Protein AF-A0A6T0APN2-F1 (afdb_monomer)

Mean predicted aligned error: 18.84 Å

Secondary structure (DSSP, 8-state):
-----THHHHHHHHHHHHHHHHHHHHHHHHHHHHHHHHHHHHHHHHHHHHHHHHHHHHHHHHHHHHHHHHHHHHHHHHHHHHHHHHHHHHHHHHTTSSS------EEEEEEEETTGGGSTTHHHHHHHHHHHTTPBPPTT---SEEEETTEEEEEEEES-HHHHHHHHHHHHHHHHTSSS--------EEE--------------

Organism: Chrysotila carterae (NCBI:txid13221)

Solvent-accessible surface area (backbone atoms only — not comparable to full-atom values): 12171 Å² total; per-residue (Å²): 136,82,72,89,61,70,65,63,62,50,53,53,51,52,52,53,50,52,53,52,52,50,50,54,52,50,52,55,50,49,54,57,48,49,56,52,50,52,54,52,50,53,55,51,51,52,51,51,53,51,53,53,52,50,54,50,52,54,50,52,54,52,51,56,48,53,52,51,53,54,52,50,53,50,52,53,50,53,51,53,53,48,53,53,47,53,52,52,51,50,54,55,58,66,65,68,59,91,84,70,89,75,75,82,52,43,32,44,48,60,48,73,44,77,56,35,72,80,42,87,59,49,70,61,50,51,52,51,52,38,57,75,55,59,48,43,69,55,88,85,72,55,79,36,66,44,74,58,91,46,23,32,41,36,45,39,33,19,78,40,66,66,46,47,52,50,51,50,51,52,57,52,54,62,49,73,82,46,102,75,81,85,85,84,78,84,67,83,52,81,49,80,82,76,89,77,77,96,69,95,75,89,78,90,130

Structure (mmCIF, N/CA/C/O backbone):
data_AF-A0A6T0APN2-F1
#
_entry.id   AF-A0A6T0APN2-F1
#
loop_
_atom_site.group_PDB
_atom_site.id
_atom_site.type_symbol
_atom_site.label_atom_id
_atom_site.label_alt_id
_atom_site.label_comp_id
_atom_site.label_asym_id
_atom_site.label_entity_id
_atom_site.label_seq_id
_atom_site.pdbx_PDB_ins_code
_atom_site.Cartn_x
_atom_site.Cartn_y
_atom_site.Cartn_z
_atom_site.occupancy
_atom_site.B_iso_or_equiv
_atom_site.auth_seq_id
_atom_site.auth_comp_id
_atom_site.auth_asym_id
_atom_site.auth_atom_id
_atom_site.pdbx_PDB_model_num
ATOM 1 N N . MET A 1 1 ? -52.768 14.333 74.672 1.00 46.56 1 MET A N 1
ATOM 2 C CA . MET A 1 1 ? -51.452 13.675 74.795 1.00 46.56 1 MET A CA 1
ATOM 3 C C . MET A 1 1 ? -51.644 12.282 74.235 1.00 46.56 1 MET A C 1
ATOM 5 O O . MET A 1 1 ? -51.884 11.366 75.007 1.00 46.56 1 MET A O 1
ATOM 9 N N . ASP A 1 2 ? -51.682 12.158 72.908 1.00 49.66 2 ASP A N 1
ATOM 10 C CA . ASP A 1 2 ? -51.794 10.846 72.269 1.00 49.66 2 ASP A CA 1
ATOM 11 C C . ASP A 1 2 ? -50.400 10.230 72.219 1.00 49.66 2 ASP A C 1
ATOM 13 O O . ASP A 1 2 ? -49.511 10.795 71.573 1.00 49.66 2 ASP A O 1
ATOM 17 N N . PRO A 1 3 ? -50.158 9.112 72.919 1.00 55.00 3 PRO A N 1
ATOM 18 C CA . PRO A 1 3 ? -48.972 8.337 72.659 1.00 55.00 3 PRO A CA 1
ATOM 19 C C . PRO A 1 3 ? -49.257 7.582 71.364 1.00 55.00 3 PRO A C 1
ATOM 21 O O . PRO A 1 3 ? -50.179 6.773 71.314 1.00 55.00 3 PRO A O 1
ATOM 24 N N . LEU A 1 4 ? -48.478 7.829 70.315 1.00 55.00 4 LEU A N 1
ATOM 25 C CA . LEU A 1 4 ? -48.335 6.862 69.229 1.00 55.00 4 LEU A CA 1
ATOM 26 C C . LEU A 1 4 ? -47.845 5.554 69.873 1.00 55.00 4 LEU A C 1
ATOM 28 O O . LEU A 1 4 ? -46.667 5.389 70.187 1.00 55.00 4 LEU A O 1
ATOM 32 N N . GLN A 1 5 ? -48.795 4.688 70.220 1.00 58.62 5 GLN A N 1
ATOM 33 C CA . GLN A 1 5 ? -48.580 3.444 70.941 1.00 58.62 5 GLN A CA 1
ATOM 34 C C . GLN A 1 5 ? -48.011 2.399 69.974 1.00 58.62 5 GLN A C 1
ATOM 36 O O . GLN A 1 5 ? -48.511 2.229 68.866 1.00 58.62 5 GLN A O 1
ATOM 41 N N . GLY A 1 6 ? -46.978 1.686 70.437 1.00 64.38 6 GLY A N 1
ATOM 42 C CA . GLY A 1 6 ? -46.582 0.315 70.077 1.00 64.38 6 GLY A CA 1
ATOM 43 C C . GLY A 1 6 ? -46.481 -0.057 68.587 1.00 64.38 6 GLY A C 1
ATOM 44 O O . GLY A 1 6 ? -45.384 -0.004 68.036 1.00 64.38 6 GLY A O 1
ATOM 45 N N . PRO A 1 7 ? -47.565 -0.544 67.952 1.00 72.62 7 PRO A N 1
ATOM 46 C CA . PRO A 1 7 ? -47.522 -1.217 66.646 1.00 72.62 7 PRO A CA 1
ATOM 47 C C . PRO A 1 7 ? -47.081 -0.368 65.442 1.00 72.62 7 PRO A C 1
ATOM 49 O O . PRO A 1 7 ? -46.352 -0.882 64.595 1.00 72.62 7 PRO A O 1
ATOM 52 N N . GLU A 1 8 ? -47.470 0.907 65.338 1.00 79.69 8 GLU A N 1
ATOM 53 C CA . GLU A 1 8 ? -47.094 1.742 64.176 1.00 79.69 8 GLU A CA 1
ATOM 54 C C . GLU A 1 8 ? -45.596 2.065 64.161 1.00 79.69 8 GLU A C 1
ATOM 56 O O . GLU A 1 8 ? -44.946 1.998 63.117 1.00 79.69 8 GLU A O 1
ATOM 61 N N . LEU A 1 9 ? -45.018 2.336 65.335 1.00 81.81 9 LEU A N 1
ATOM 62 C CA . LEU A 1 9 ? -43.582 2.569 65.485 1.00 81.81 9 LEU A CA 1
ATOM 63 C C . LEU A 1 9 ? -42.771 1.316 65.112 1.00 81.81 9 LEU A C 1
ATOM 65 O O . LEU A 1 9 ? -41.718 1.417 64.482 1.00 81.81 9 LEU A O 1
ATOM 69 N N . VAL A 1 10 ? -43.282 0.131 65.461 1.00 84.31 10 VAL A N 1
ATOM 70 C CA . VAL A 1 10 ? -42.676 -1.157 65.093 1.00 84.31 10 VAL A CA 1
ATOM 71 C C . VAL A 1 10 ? -42.737 -1.379 63.580 1.00 84.31 10 VAL A C 1
ATOM 73 O O . VAL A 1 10 ? -41.734 -1.782 62.995 1.00 84.31 10 VAL A O 1
ATOM 76 N N . ALA A 1 11 ? -43.859 -1.059 62.931 1.00 87.62 11 ALA A N 1
ATOM 77 C CA . ALA A 1 11 ? -43.996 -1.168 61.478 1.00 87.62 11 ALA A CA 1
ATOM 78 C C . ALA A 1 11 ? -43.032 -0.226 60.731 1.00 87.62 11 ALA A C 1
ATOM 80 O O . ALA A 1 11 ? -42.351 -0.651 59.798 1.00 87.62 11 ALA A O 1
ATOM 81 N N . VAL A 1 12 ? -42.902 1.028 61.182 1.00 90.19 12 VAL A N 1
ATOM 82 C CA . VAL A 1 12 ? -41.937 1.990 60.618 1.00 90.19 12 VAL A CA 1
ATOM 83 C C . VAL A 1 12 ? -40.496 1.517 60.829 1.00 90.19 12 VAL A C 1
ATOM 85 O O . VAL A 1 12 ? -39.679 1.595 59.912 1.00 90.19 12 VAL A O 1
ATOM 88 N N . SER A 1 13 ? -40.173 0.977 62.007 1.00 90.94 13 SER A N 1
ATOM 89 C CA . SER A 1 13 ? -38.838 0.439 62.294 1.00 90.94 13 SER A CA 1
ATOM 90 C C . SER A 1 13 ? -38.489 -0.770 61.418 1.00 90.94 13 SER A C 1
ATOM 92 O O . SER A 1 13 ? -37.362 -0.860 60.932 1.00 90.94 13 SER A O 1
ATOM 94 N N . GLN A 1 14 ? -39.447 -1.667 61.165 1.00 92.44 14 GLN A N 1
ATOM 95 C CA . GLN A 1 14 ? -39.263 -2.804 60.259 1.00 92.44 14 GLN A CA 1
ATOM 96 C C . GLN A 1 14 ? -39.074 -2.354 58.806 1.00 92.44 14 GLN A C 1
ATOM 98 O O . GLN A 1 14 ? -38.183 -2.865 58.128 1.00 92.44 14 GLN A O 1
ATOM 103 N N . ALA A 1 15 ? -39.849 -1.369 58.344 1.00 93.75 15 ALA A N 1
ATOM 104 C CA . ALA A 1 15 ? -39.696 -0.809 57.004 1.00 93.75 15 ALA A CA 1
ATOM 105 C C . ALA A 1 15 ? -38.319 -0.143 56.815 1.00 93.75 15 ALA A C 1
ATOM 107 O O . ALA A 1 15 ? -37.669 -0.343 55.793 1.00 93.75 15 ALA A O 1
ATOM 108 N N . LEU A 1 16 ? -37.826 0.592 57.820 1.00 95.19 16 LEU A N 1
ATOM 109 C CA . LEU A 1 16 ? -36.485 1.191 57.787 1.00 95.19 16 LEU A CA 1
ATOM 110 C C . LEU A 1 16 ? -35.371 0.140 57.708 1.00 95.19 16 LEU A C 1
ATOM 112 O O . LEU A 1 16 ? -34.409 0.332 56.967 1.00 95.19 16 LEU A O 1
ATOM 116 N N . LEU A 1 17 ? -35.505 -0.972 58.437 1.00 95.75 17 LEU A N 1
ATOM 117 C CA . LEU A 1 17 ? -34.571 -2.099 58.360 1.00 95.75 17 LEU A CA 1
ATOM 118 C C . LEU A 1 17 ? -34.555 -2.730 56.963 1.00 95.75 17 LEU A C 1
ATOM 120 O O . LEU A 1 17 ? -33.479 -2.957 56.415 1.00 95.75 17 LEU A O 1
ATOM 124 N N . GLN A 1 18 ? -35.727 -2.951 56.361 1.00 95.88 18 GLN A N 1
ATOM 125 C CA . GLN A 1 18 ? -35.835 -3.480 54.997 1.00 95.88 18 GLN A CA 1
ATOM 126 C C . GLN A 1 18 ? -35.171 -2.552 53.976 1.00 95.88 18 GLN A C 1
ATOM 128 O O . GLN A 1 18 ? -34.354 -3.006 53.178 1.00 95.88 18 GLN A O 1
ATOM 133 N N . VAL A 1 19 ? -35.440 -1.245 54.056 1.00 96.50 19 VAL A N 1
ATOM 134 C CA . VAL A 1 19 ? -34.806 -0.248 53.181 1.00 96.50 19 VAL A CA 1
ATOM 135 C C . VAL A 1 19 ? -33.286 -0.227 53.378 1.00 96.50 19 VAL A C 1
ATOM 137 O O . VAL A 1 19 ? -32.543 -0.166 52.402 1.00 96.50 19 VAL A O 1
ATOM 140 N N . GLN A 1 20 ? -32.789 -0.326 54.615 1.00 96.38 20 GLN A N 1
ATOM 141 C CA . GLN A 1 20 ? -31.346 -0.412 54.873 1.00 96.38 20 GLN A CA 1
ATOM 142 C C . GLN A 1 20 ? -30.712 -1.674 54.284 1.00 96.38 20 GLN A C 1
ATOM 144 O O . GLN A 1 20 ? -29.593 -1.613 53.772 1.00 96.38 20 GLN A O 1
ATOM 149 N N . GLU A 1 21 ? -31.390 -2.819 54.349 1.00 96.44 21 GLU A N 1
ATOM 150 C CA . GLU A 1 21 ? -30.908 -4.041 53.708 1.00 96.44 21 GLU A CA 1
ATOM 151 C C . GLU A 1 21 ? -30.890 -3.922 52.183 1.00 96.44 21 GLU A C 1
ATOM 153 O O . GLU A 1 21 ? -29.930 -4.365 51.552 1.00 96.44 21 GLU A O 1
ATOM 158 N N . GLU A 1 22 ? -31.915 -3.315 51.586 1.00 97.31 22 GLU A N 1
ATOM 159 C CA . GLU A 1 22 ? -31.973 -3.069 50.144 1.00 97.31 22 GLU A CA 1
ATOM 160 C C . GLU A 1 22 ? -30.865 -2.121 49.685 1.00 97.31 22 GLU A C 1
ATOM 162 O O . GLU A 1 22 ? -30.189 -2.421 48.701 1.00 97.31 22 GLU A O 1
ATOM 167 N N . ILE A 1 23 ? -30.608 -1.040 50.429 1.00 97.00 23 ILE A N 1
ATOM 168 C CA . ILE A 1 23 ? -29.494 -0.122 50.159 1.00 97.00 23 ILE A CA 1
ATOM 169 C C . ILE A 1 23 ? -28.170 -0.888 50.155 1.00 97.00 23 ILE A C 1
ATOM 171 O O . ILE A 1 23 ? -27.448 -0.826 49.164 1.00 97.00 23 ILE A O 1
ATOM 175 N N . LYS A 1 24 ? -27.891 -1.689 51.192 1.00 97.19 24 LYS A N 1
ATOM 176 C CA . LYS A 1 24 ? -26.648 -2.478 51.265 1.00 97.19 24 LYS A CA 1
ATOM 177 C C . LYS A 1 24 ? -26.503 -3.450 50.095 1.00 97.19 24 LYS A C 1
ATOM 179 O O . LYS A 1 24 ? -25.415 -3.597 49.544 1.00 97.19 24 LYS A O 1
ATOM 184 N N . ARG A 1 25 ? -27.592 -4.114 49.688 1.00 97.38 25 ARG A N 1
ATOM 185 C CA . ARG A 1 25 ? -27.577 -5.014 48.520 1.00 97.38 25 ARG A CA 1
ATOM 186 C C . ARG A 1 25 ? -27.285 -4.249 47.230 1.00 97.38 25 ARG A C 1
ATOM 188 O O . ARG A 1 25 ? -26.493 -4.721 46.416 1.00 97.38 25 ARG A O 1
ATOM 195 N N . CYS A 1 26 ? -27.902 -3.083 47.049 1.00 97.69 26 CYS A N 1
ATOM 196 C CA . CYS A 1 26 ? -27.655 -2.216 45.903 1.00 97.69 26 CYS A CA 1
ATOM 197 C C . CYS A 1 26 ? -26.204 -1.724 45.871 1.00 97.69 26 CYS A C 1
ATOM 199 O O . CYS A 1 26 ? -25.570 -1.819 44.826 1.00 97.69 26 CYS A O 1
ATOM 201 N N . GLU A 1 27 ? -25.657 -1.279 47.003 1.00 97.62 27 GLU A N 1
ATOM 202 C CA . GLU A 1 27 ? -24.258 -0.850 47.128 1.00 97.62 27 GLU A CA 1
ATOM 203 C C . GLU A 1 27 ? -23.294 -1.973 46.728 1.00 97.62 27 GLU A C 1
ATOM 205 O O . GLU A 1 27 ? -22.473 -1.785 45.832 1.00 97.62 27 GLU A O 1
ATOM 210 N N . SER A 1 28 ? -23.467 -3.181 47.278 1.00 97.25 28 SER A N 1
ATOM 211 C CA . SER A 1 28 ? -22.646 -4.339 46.895 1.00 97.25 28 SER A CA 1
ATOM 212 C C . SER A 1 28 ? -22.788 -4.704 45.412 1.00 97.25 28 SER A C 1
ATOM 214 O O . SER A 1 28 ? -21.816 -5.092 44.763 1.00 97.25 28 SER A O 1
ATOM 216 N N . SER A 1 29 ? -23.991 -4.574 44.842 1.00 97.88 29 SER A N 1
ATOM 217 C CA . SER A 1 29 ? -24.209 -4.818 43.413 1.00 97.88 29 SER A CA 1
ATOM 218 C C . SER A 1 29 ? -23.523 -3.769 42.536 1.00 97.88 29 SER A C 1
ATOM 220 O O . SER A 1 29 ? -23.028 -4.113 41.461 1.00 97.88 29 SER A O 1
ATOM 222 N N . ILE A 1 30 ? -23.508 -2.505 42.965 1.00 97.75 30 ILE A N 1
ATOM 223 C CA . ILE A 1 30 ? -22.829 -1.412 42.263 1.00 97.75 30 ILE A CA 1
ATOM 224 C C . ILE A 1 30 ? -21.320 -1.645 42.295 1.00 97.75 30 ILE A C 1
ATOM 226 O O . ILE A 1 30 ? -20.694 -1.619 41.241 1.00 97.75 30 ILE A O 1
ATOM 230 N N . GLU A 1 31 ? -20.743 -1.958 43.456 1.00 97.62 31 GLU A N 1
ATOM 231 C CA . GLU A 1 31 ? -19.313 -2.269 43.583 1.00 97.62 31 GLU A CA 1
ATOM 232 C C . GLU A 1 31 ? -18.902 -3.442 42.683 1.00 97.62 31 GLU A C 1
ATOM 234 O O . GLU A 1 31 ? -17.929 -3.354 41.932 1.00 97.62 31 GLU A O 1
ATOM 239 N N . ALA A 1 32 ? -19.691 -4.520 42.670 1.00 97.38 32 ALA A N 1
ATOM 240 C CA . ALA A 1 32 ? -19.439 -5.660 41.793 1.00 97.38 32 ALA A CA 1
ATOM 241 C C . ALA A 1 32 ? -19.548 -5.303 40.299 1.00 97.38 32 ALA A C 1
ATOM 243 O O . ALA A 1 32 ? -18.839 -5.878 39.470 1.00 97.38 32 ALA A O 1
ATOM 244 N N . ALA A 1 33 ? -20.441 -4.379 39.929 1.00 97.44 33 ALA A N 1
ATOM 245 C CA . ALA A 1 33 ? -20.556 -3.892 38.559 1.00 97.44 33 ALA A CA 1
ATOM 246 C C . ALA A 1 33 ? -19.363 -3.009 38.167 1.00 97.44 33 ALA A C 1
ATOM 248 O O . ALA A 1 33 ? -18.842 -3.172 37.065 1.00 97.44 33 ALA A O 1
ATOM 249 N N . LEU A 1 34 ? -18.897 -2.137 39.066 1.00 97.50 34 LEU A N 1
ATOM 250 C CA . LEU A 1 34 ? -17.722 -1.291 38.845 1.00 97.50 34 LEU A CA 1
ATOM 251 C C . LEU A 1 34 ? -16.469 -2.136 38.592 1.00 97.50 34 LEU A C 1
ATOM 253 O O . LEU A 1 34 ? -15.807 -1.935 37.579 1.00 97.50 34 LEU A O 1
ATOM 257 N N . LEU A 1 35 ? -16.233 -3.177 39.398 1.00 97.69 35 LEU A N 1
ATOM 258 C CA . LEU A 1 35 ? -15.111 -4.104 39.185 1.00 97.69 35 LEU A CA 1
ATOM 259 C C . LEU A 1 35 ? -15.150 -4.788 37.808 1.00 97.69 35 LEU A C 1
ATOM 261 O O . LEU A 1 35 ? -14.112 -5.009 37.186 1.00 97.69 35 LEU A O 1
ATOM 265 N N . LYS A 1 36 ? -16.345 -5.125 37.307 1.00 97.81 36 LYS A N 1
ATOM 266 C CA . LYS A 1 36 ? -16.501 -5.704 35.962 1.00 97.81 36 LYS A CA 1
ATOM 267 C C . LYS A 1 36 ? -16.209 -4.688 34.865 1.00 97.81 36 LYS A C 1
ATOM 269 O O . LYS A 1 36 ? -15.655 -5.066 33.835 1.00 97.81 36 LYS A O 1
ATOM 274 N N . VAL A 1 37 ? -16.609 -3.432 35.060 1.00 97.62 37 VAL A N 1
ATOM 275 C CA . VAL A 1 37 ? -16.321 -2.348 34.115 1.00 97.62 37 VAL A CA 1
ATOM 276 C C . VAL A 1 37 ? -14.819 -2.099 34.051 1.00 97.62 37 VAL A C 1
ATOM 278 O O . VAL A 1 37 ? -14.279 -2.073 32.949 1.00 97.62 37 VAL A O 1
ATOM 281 N N . ASP A 1 38 ? -14.142 -2.011 35.195 1.00 98.06 38 ASP A N 1
ATOM 282 C CA . ASP A 1 38 ? -12.693 -1.805 35.252 1.00 98.06 38 ASP A CA 1
ATOM 283 C C . ASP A 1 38 ? -11.941 -2.9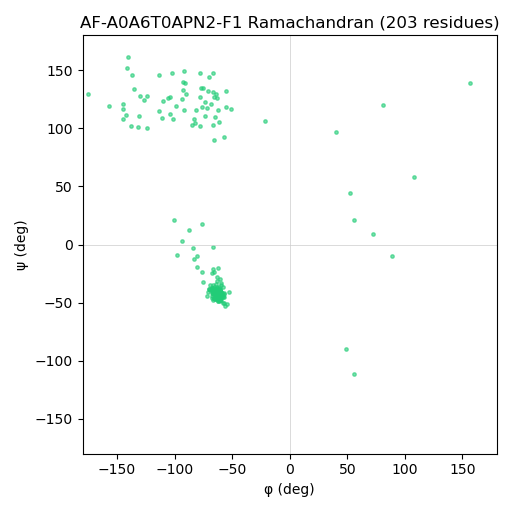48 34.556 1.00 98.06 38 ASP A C 1
ATOM 285 O O . ASP A 1 38 ? -11.140 -2.703 33.655 1.00 98.06 38 ASP A O 1
ATOM 289 N N . ALA A 1 39 ? -12.293 -4.204 34.854 1.00 97.50 39 ALA A N 1
ATOM 290 C CA . ALA A 1 39 ? -11.701 -5.363 34.185 1.00 97.50 39 ALA A CA 1
ATOM 291 C C . ALA A 1 39 ? -11.948 -5.364 32.662 1.00 97.50 39 ALA A C 1
ATOM 293 O O . ALA A 1 39 ? -11.070 -5.726 31.876 1.00 97.50 39 ALA A O 1
ATOM 294 N N . ALA A 1 40 ? -13.137 -4.946 32.216 1.00 97.62 40 ALA A N 1
ATOM 295 C CA . ALA A 1 40 ? -13.446 -4.838 30.792 1.00 97.62 40 ALA A CA 1
ATOM 296 C C . ALA A 1 40 ? -12.658 -3.708 30.106 1.00 97.62 40 ALA A C 1
ATOM 298 O O . ALA A 1 40 ? -12.277 -3.848 28.940 1.00 97.62 40 ALA A O 1
ATOM 299 N N . LEU A 1 41 ? -12.405 -2.599 30.807 1.00 97.44 41 LEU A N 1
ATOM 300 C CA . LEU A 1 41 ? -11.577 -1.503 30.308 1.00 97.44 41 LEU A CA 1
ATOM 301 C C . LEU A 1 41 ? -10.117 -1.936 30.167 1.00 97.44 41 LEU A C 1
ATOM 303 O O . LEU A 1 41 ? -9.541 -1.725 29.101 1.00 97.44 41 LEU A O 1
ATOM 307 N N . GLU A 1 42 ? -9.553 -2.610 31.170 1.00 97.56 42 GLU A N 1
ATOM 308 C CA . GLU A 1 42 ? -8.186 -3.143 31.112 1.00 97.56 42 GLU A CA 1
ATOM 309 C C . GLU A 1 42 ? -8.014 -4.138 29.958 1.00 97.56 42 GLU A C 1
ATOM 311 O O . GLU A 1 42 ? -7.104 -3.990 29.138 1.00 97.56 42 GLU A O 1
ATOM 316 N N . ALA A 1 43 ? -8.943 -5.088 29.813 1.00 97.38 43 ALA A N 1
ATOM 317 C CA . ALA A 1 43 ? -8.921 -6.051 28.713 1.00 97.38 43 ALA A CA 1
ATOM 318 C C . ALA A 1 43 ? -9.013 -5.364 27.339 1.00 97.38 43 ALA A C 1
ATOM 320 O O . ALA A 1 43 ? -8.339 -5.751 26.381 1.00 97.38 43 ALA A O 1
ATOM 321 N N . ARG A 1 44 ? -9.833 -4.310 27.226 1.00 97.38 44 ARG A N 1
ATOM 322 C CA . ARG A 1 44 ? -9.944 -3.520 25.994 1.00 97.38 44 ARG A CA 1
ATOM 323 C C . ARG A 1 44 ? -8.654 -2.765 25.688 1.00 97.38 44 ARG A C 1
ATOM 325 O O . ARG A 1 44 ? -8.263 -2.686 24.523 1.00 97.38 44 ARG A O 1
ATOM 332 N N . GLU A 1 45 ? -8.010 -2.187 26.694 1.00 97.69 45 GLU A N 1
ATOM 333 C CA . GLU A 1 45 ? -6.732 -1.504 26.515 1.00 97.69 45 GLU A CA 1
ATOM 334 C C . GLU A 1 45 ? -5.624 -2.458 26.079 1.00 97.69 45 GLU A C 1
ATOM 336 O O . GLU A 1 45 ? -4.847 -2.118 25.186 1.00 97.69 45 GLU A O 1
ATOM 341 N N . GLU A 1 46 ? -5.550 -3.643 26.679 1.00 97.69 46 GLU A N 1
ATOM 342 C CA . GLU A 1 46 ? -4.586 -4.673 26.296 1.00 97.69 46 GLU A CA 1
ATOM 343 C C . GLU A 1 46 ? -4.793 -5.101 24.839 1.00 97.69 46 GLU A C 1
ATOM 345 O O . GLU A 1 46 ? -3.861 -5.038 24.033 1.00 97.69 46 GLU A O 1
ATOM 350 N N . TRP A 1 47 ? -6.041 -5.390 24.461 1.00 98.12 47 TRP A N 1
ATOM 351 C CA . TRP A 1 47 ? -6.387 -5.725 23.082 1.00 98.12 47 TRP A CA 1
ATOM 352 C C . TRP A 1 47 ? -5.996 -4.619 22.091 1.00 98.12 47 TRP A C 1
ATOM 354 O O . TRP A 1 47 ? -5.444 -4.898 21.026 1.00 98.12 47 TRP A O 1
ATOM 364 N N . LEU A 1 48 ? -6.225 -3.346 22.438 1.00 98.19 48 LEU A N 1
ATOM 365 C CA . LEU A 1 48 ? -5.820 -2.217 21.596 1.00 98.19 48 LEU A CA 1
ATOM 366 C C . LEU A 1 48 ? -4.298 -2.137 21.431 1.00 98.19 48 LEU A C 1
ATOM 368 O O . LEU A 1 48 ? -3.819 -1.849 20.332 1.00 98.19 48 LEU A O 1
ATOM 372 N N . ARG A 1 49 ? -3.523 -2.389 22.494 1.00 97.88 49 ARG A N 1
ATOM 373 C CA . ARG A 1 49 ? -2.052 -2.398 22.419 1.00 97.88 49 ARG A CA 1
ATOM 374 C C . ARG A 1 49 ? -1.557 -3.496 21.486 1.00 97.88 49 ARG A C 1
ATOM 376 O O . ARG A 1 49 ? -0.668 -3.233 20.673 1.00 97.88 49 ARG A O 1
ATOM 383 N N . ASP A 1 50 ? -2.135 -4.688 21.574 1.00 97.81 50 ASP A N 1
ATOM 384 C CA . ASP A 1 50 ? -1.766 -5.813 20.717 1.00 97.81 50 ASP A CA 1
ATOM 385 C C . ASP A 1 50 ? -2.152 -5.569 19.259 1.00 97.81 50 ASP A C 1
ATOM 387 O O . ASP A 1 50 ? -1.313 -5.734 18.369 1.00 97.81 50 ASP A O 1
ATOM 391 N N . PHE A 1 51 ? -3.360 -5.054 19.016 1.00 98.00 51 PHE A N 1
ATOM 392 C CA . PHE A 1 51 ? -3.801 -4.653 17.683 1.00 98.00 51 PHE A CA 1
ATOM 393 C C . PHE A 1 51 ? -2.819 -3.664 17.040 1.00 98.00 51 PHE A C 1
ATOM 395 O O . PHE A 1 51 ? -2.342 -3.881 15.923 1.00 98.00 51 PHE A O 1
ATOM 402 N N . TRP A 1 52 ? -2.451 -2.592 17.749 1.00 98.06 52 TRP A N 1
ATOM 403 C CA . TRP A 1 52 ? -1.521 -1.595 17.212 1.00 98.06 52 TRP A CA 1
ATOM 404 C C . TRP A 1 52 ? -0.109 -2.141 17.010 1.00 98.06 52 TRP A C 1
ATOM 406 O O . TRP A 1 52 ? 0.556 -1.776 16.036 1.00 98.06 52 TRP A O 1
ATOM 416 N N . ARG A 1 53 ? 0.351 -3.042 17.882 1.00 98.06 53 ARG A N 1
ATOM 417 C CA . ARG A 1 53 ? 1.640 -3.725 17.723 1.00 98.06 53 ARG A CA 1
ATOM 418 C C . ARG A 1 53 ? 1.664 -4.572 16.454 1.00 98.06 53 ARG A C 1
ATOM 420 O O . ARG A 1 53 ? 2.651 -4.542 15.716 1.00 98.06 53 ARG A O 1
ATOM 427 N N . GLU A 1 54 ? 0.586 -5.295 16.176 1.00 97.94 54 GLU A N 1
ATOM 428 C CA . GLU A 1 54 ? 0.456 -6.103 14.967 1.00 97.94 54 GLU A CA 1
ATOM 429 C C . GLU A 1 54 ? 0.420 -5.233 13.704 1.00 97.94 54 GLU A C 1
ATOM 431 O O . GLU A 1 54 ? 1.184 -5.482 12.76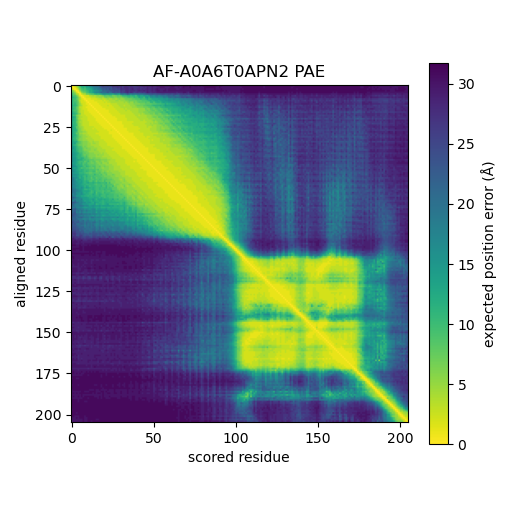6 1.00 97.94 54 GLU A O 1
ATOM 436 N N . GLN A 1 55 ? -0.371 -4.153 13.706 1.00 97.12 55 GLN A N 1
ATOM 437 C CA . GLN A 1 55 ? -0.412 -3.202 12.589 1.00 97.12 55 GLN A CA 1
ATOM 438 C C . GLN A 1 55 ? 0.962 -2.576 12.317 1.00 97.12 55 GLN A C 1
ATOM 440 O O . GLN A 1 55 ? 1.396 -2.499 11.165 1.00 97.12 55 GLN A O 1
ATOM 445 N N . LEU A 1 56 ? 1.694 -2.186 13.364 1.00 97.69 56 LEU A N 1
ATOM 446 C CA . LEU A 1 56 ? 3.038 -1.628 13.223 1.00 97.69 56 LEU A CA 1
ATOM 447 C C . LEU A 1 56 ? 4.020 -2.648 12.629 1.00 97.69 56 LEU A C 1
ATOM 449 O O . LEU A 1 56 ? 4.810 -2.311 11.746 1.00 97.69 56 LEU A O 1
ATOM 453 N N . ASN A 1 57 ? 3.961 -3.904 13.075 1.00 97.69 57 ASN A N 1
ATOM 454 C CA . ASN A 1 57 ? 4.795 -4.976 12.535 1.00 97.69 57 ASN A CA 1
ATOM 455 C C . ASN A 1 57 ? 4.480 -5.269 11.064 1.00 97.69 57 ASN A C 1
ATOM 457 O O . ASN A 1 57 ? 5.397 -5.503 10.272 1.00 97.69 57 ASN A O 1
ATOM 461 N N . HIS A 1 58 ? 3.204 -5.227 10.680 1.00 97.06 58 HIS A N 1
ATOM 462 C CA . HIS A 1 58 ? 2.785 -5.374 9.287 1.00 97.06 58 HIS A CA 1
ATOM 463 C C . HIS A 1 58 ? 3.342 -4.257 8.402 1.00 97.06 58 HIS A C 1
ATOM 465 O O . HIS A 1 58 ? 3.894 -4.524 7.332 1.00 97.06 58 HIS A O 1
ATOM 471 N N . LEU A 1 59 ? 3.267 -3.008 8.870 1.00 97.75 59 LEU A N 1
ATOM 472 C CA . LEU A 1 59 ? 3.824 -1.860 8.155 1.00 97.75 59 LEU A CA 1
ATOM 473 C C . LEU A 1 59 ? 5.344 -1.964 7.997 1.00 97.75 59 LEU A C 1
ATOM 475 O O . LEU A 1 59 ? 5.840 -1.781 6.888 1.00 97.75 59 LEU A O 1
ATOM 479 N N . ARG A 1 60 ? 6.075 -2.357 9.048 1.00 98.12 60 ARG A N 1
ATOM 480 C CA . ARG A 1 60 ? 7.532 -2.573 8.975 1.00 98.12 60 ARG A CA 1
ATOM 481 C C . ARG A 1 60 ? 7.920 -3.632 7.943 1.00 98.12 60 ARG A C 1
ATOM 483 O O . ARG A 1 60 ? 8.876 -3.440 7.199 1.00 98.12 60 ARG A O 1
ATOM 490 N N . LYS A 1 61 ? 7.171 -4.738 7.860 1.00 97.75 61 LYS A N 1
ATOM 491 C CA . LYS A 1 61 ? 7.404 -5.779 6.842 1.00 97.75 61 LYS A CA 1
ATOM 492 C C . LYS A 1 61 ? 7.205 -5.241 5.425 1.00 97.75 61 LYS A C 1
ATOM 494 O O . LYS A 1 61 ? 8.022 -5.522 4.553 1.00 97.75 61 LYS A O 1
ATOM 499 N N . LYS A 1 62 ? 6.143 -4.459 5.197 1.00 97.19 62 LYS A N 1
ATOM 500 C CA . LYS A 1 62 ? 5.890 -3.821 3.895 1.00 97.19 62 LYS A CA 1
ATOM 501 C C . LYS A 1 62 ? 6.977 -2.816 3.528 1.00 97.19 62 LYS A C 1
ATOM 503 O O . LYS A 1 62 ? 7.411 -2.796 2.382 1.00 97.19 62 LYS A O 1
ATOM 508 N N . GLU A 1 63 ? 7.422 -2.007 4.482 1.00 97.81 63 GLU A N 1
ATOM 509 C CA . GLU A 1 63 ? 8.489 -1.027 4.269 1.00 97.81 63 GLU A CA 1
ATOM 510 C C . GLU A 1 63 ? 9.815 -1.703 3.895 1.00 97.81 63 GLU A C 1
ATOM 512 O O . GLU A 1 63 ? 10.455 -1.314 2.919 1.00 97.81 63 GLU A O 1
ATOM 517 N N . GLU A 1 64 ? 10.190 -2.767 4.608 1.00 97.75 64 GLU A N 1
ATOM 518 C CA . GLU A 1 64 ? 11.397 -3.535 4.301 1.00 97.75 64 GLU A CA 1
ATOM 519 C C . GLU A 1 64 ? 11.309 -4.213 2.925 1.00 97.75 64 GLU A C 1
ATOM 521 O O . GLU A 1 64 ? 12.285 -4.220 2.173 1.00 97.75 64 GLU A O 1
ATOM 526 N N . GLN A 1 65 ? 10.135 -4.732 2.551 1.00 97.12 65 GLN A N 1
ATOM 527 C CA . GLN A 1 65 ? 9.926 -5.285 1.213 1.00 97.12 65 GLN A CA 1
ATOM 528 C C . GLN A 1 65 ? 10.097 -4.213 0.129 1.00 97.12 65 GLN A C 1
ATOM 530 O O . GLN A 1 65 ? 10.869 -4.406 -0.806 1.00 97.12 65 GLN A O 1
ATOM 535 N N . LEU A 1 66 ? 9.466 -3.047 0.294 1.00 97.62 66 LEU A N 1
ATOM 536 C CA . LEU A 1 66 ? 9.604 -1.931 -0.646 1.00 97.62 66 LEU A CA 1
ATOM 537 C C . LEU A 1 66 ? 11.052 -1.450 -0.770 1.00 97.62 66 LEU A C 1
ATOM 539 O O . LEU A 1 66 ? 11.486 -1.055 -1.853 1.00 97.62 66 LEU A O 1
ATOM 543 N N . ARG A 1 67 ? 11.818 -1.481 0.324 1.00 98.00 67 ARG A N 1
ATOM 544 C CA . ARG A 1 67 ? 13.242 -1.142 0.302 1.00 98.00 67 ARG A CA 1
ATOM 545 C C . ARG A 1 67 ? 14.035 -2.116 -0.571 1.00 98.00 67 ARG A C 1
ATOM 547 O O . ARG A 1 67 ? 14.869 -1.662 -1.354 1.00 98.00 67 ARG A O 1
ATOM 554 N N . LYS A 1 68 ? 13.764 -3.420 -0.466 1.00 98.06 68 LYS A N 1
ATOM 555 C CA . LYS A 1 68 ? 14.394 -4.454 -1.304 1.00 98.06 68 LYS A CA 1
ATOM 556 C C . LYS A 1 68 ? 14.012 -4.298 -2.771 1.00 98.06 68 LYS A C 1
ATOM 558 O O . LYS A 1 68 ? 14.906 -4.257 -3.612 1.00 98.06 68 LYS A O 1
ATOM 563 N N . ASP A 1 69 ? 12.727 -4.114 -3.060 1.00 96.81 69 ASP A N 1
ATOM 564 C CA . ASP A 1 69 ? 12.229 -3.939 -4.429 1.00 96.81 69 ASP A CA 1
ATOM 565 C C . ASP A 1 69 ? 12.848 -2.693 -5.084 1.00 96.81 69 ASP A C 1
ATOM 567 O O . ASP A 1 69 ? 13.303 -2.725 -6.226 1.00 96.81 69 ASP A O 1
ATOM 571 N N . LYS A 1 70 ? 12.954 -1.587 -4.336 1.00 96.38 70 LYS A N 1
ATOM 572 C CA . LYS A 1 70 ? 13.591 -0.352 -4.810 1.00 96.38 70 LYS A CA 1
ATOM 573 C C . LYS A 1 70 ? 15.076 -0.541 -5.118 1.00 96.38 70 LYS A C 1
ATOM 575 O O . LYS A 1 70 ? 15.574 0.034 -6.085 1.00 96.38 70 LYS A O 1
ATOM 580 N N . GLU A 1 71 ? 15.788 -1.304 -4.296 1.00 96.88 71 GLU A N 1
ATOM 581 C CA . GLU A 1 71 ? 17.205 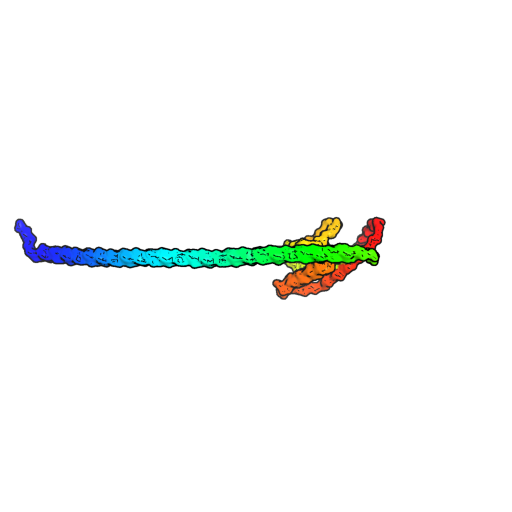-1.596 -4.517 1.00 96.88 71 GLU A CA 1
ATOM 582 C C . GLU A 1 71 ? 17.406 -2.528 -5.720 1.00 96.88 71 GLU A C 1
ATOM 584 O O . GLU A 1 71 ? 18.318 -2.321 -6.518 1.00 96.88 71 GLU A O 1
ATOM 589 N N . GLN A 1 72 ? 16.519 -3.507 -5.904 1.00 95.88 72 GLN A N 1
ATOM 590 C CA . GLN A 1 72 ? 16.520 -4.363 -7.086 1.00 95.88 72 GLN A CA 1
ATOM 591 C C . GLN A 1 72 ? 16.282 -3.550 -8.365 1.00 95.88 72 GLN A C 1
ATOM 593 O O . GLN A 1 72 ? 17.083 -3.630 -9.294 1.00 95.88 72 GLN A O 1
ATOM 598 N N . LEU A 1 73 ? 15.265 -2.684 -8.378 1.00 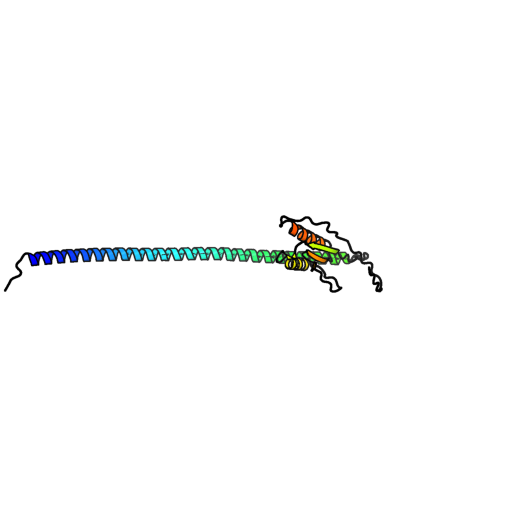95.69 73 LEU A N 1
ATOM 599 C CA . LEU A 1 73 ? 14.980 -1.801 -9.514 1.00 95.69 73 LEU A CA 1
ATOM 600 C C . LEU A 1 73 ? 16.144 -0.854 -9.837 1.00 95.69 73 LEU A C 1
ATOM 602 O O . LEU A 1 73 ? 16.369 -0.524 -11.000 1.00 95.69 73 LEU A O 1
ATOM 606 N N . ARG A 1 74 ? 16.905 -0.406 -8.828 1.00 96.06 74 ARG A N 1
ATOM 607 C CA . ARG A 1 74 ? 18.128 0.380 -9.059 1.00 96.06 74 ARG A CA 1
ATOM 608 C C . ARG A 1 74 ? 19.179 -0.424 -9.817 1.00 96.06 74 ARG A C 1
ATOM 610 O O . ARG A 1 74 ? 19.707 0.084 -10.801 1.00 96.06 74 ARG A O 1
ATOM 617 N N . LYS A 1 75 ? 19.432 -1.668 -9.404 1.00 95.12 75 LYS A N 1
ATOM 618 C CA . LYS A 1 75 ? 20.391 -2.558 -10.075 1.00 95.12 75 LYS A CA 1
ATOM 619 C C . LYS A 1 75 ? 19.961 -2.890 -11.501 1.00 95.12 75 LYS A C 1
ATOM 621 O O . LYS A 1 75 ? 20.776 -2.811 -12.412 1.00 95.12 75 LYS A O 1
ATOM 626 N N . GLU A 1 76 ? 18.684 -3.204 -11.707 1.00 93.94 76 GLU A N 1
ATOM 627 C CA . GLU A 1 76 ? 18.130 -3.457 -13.044 1.00 93.94 76 GLU A CA 1
ATOM 628 C C . GLU A 1 76 ? 18.273 -2.226 -13.946 1.00 93.94 76 GLU A C 1
ATOM 630 O O . GLU A 1 76 ? 18.724 -2.333 -15.085 1.00 93.94 76 GLU A O 1
ATOM 635 N N . LYS A 1 77 ? 17.983 -1.028 -13.423 1.00 92.62 77 LYS A N 1
ATOM 636 C CA . LYS A 1 77 ? 18.169 0.225 -14.162 1.00 92.62 77 LYS A CA 1
ATOM 637 C C . LYS A 1 77 ? 19.630 0.467 -14.544 1.00 92.62 77 LYS A C 1
ATOM 639 O O . LYS A 1 77 ? 19.895 0.901 -15.662 1.00 92.62 77 LYS A O 1
ATOM 644 N N . GLU A 1 78 ? 20.571 0.233 -13.634 1.00 93.44 78 GLU A N 1
ATOM 645 C CA . GLU A 1 78 ? 22.004 0.372 -13.923 1.00 93.44 78 GLU A CA 1
ATOM 646 C C . GLU A 1 78 ? 22.465 -0.614 -14.998 1.00 93.44 78 GLU A C 1
ATOM 648 O O . GLU A 1 78 ? 23.192 -0.222 -15.912 1.00 93.44 78 GLU A O 1
ATOM 653 N N . LEU A 1 79 ? 21.987 -1.858 -14.938 1.00 94.25 79 LEU A N 1
ATOM 654 C CA . LEU A 1 79 ? 22.299 -2.886 -15.927 1.00 94.25 79 LEU A CA 1
ATOM 655 C C . LEU A 1 79 ? 21.772 -2.504 -17.315 1.00 94.25 79 LEU A C 1
ATOM 657 O O . LEU A 1 79 ? 22.536 -2.520 -18.277 1.00 94.25 79 LEU A O 1
ATOM 661 N N . LEU A 1 80 ? 20.523 -2.042 -17.409 1.00 92.50 80 LEU A N 1
ATOM 662 C CA . LEU A 1 80 ? 19.939 -1.560 -18.667 1.00 92.50 80 LEU A CA 1
ATOM 663 C C . LEU A 1 80 ? 20.694 -0.352 -19.243 1.00 92.50 80 LEU A C 1
ATOM 665 O O . LEU A 1 80 ? 20.873 -0.240 -20.456 1.00 92.50 80 LEU A O 1
ATOM 669 N N . LEU A 1 81 ? 21.162 0.567 -18.391 1.00 90.56 81 LEU A N 1
ATOM 670 C CA . LEU A 1 81 ? 21.988 1.695 -18.835 1.00 90.56 81 LEU A CA 1
ATOM 671 C C . LEU A 1 81 ? 23.345 1.232 -19.380 1.00 90.56 81 LEU A C 1
ATOM 673 O O . LEU A 1 81 ? 23.848 1.822 -20.340 1.00 90.56 81 LEU A O 1
ATOM 677 N N . LEU A 1 82 ? 23.930 0.192 -18.784 1.00 92.38 82 LEU A N 1
ATOM 678 C CA . LEU A 1 82 ? 25.196 -0.383 -19.226 1.00 92.38 82 LEU A CA 1
ATOM 679 C C . LEU A 1 82 ? 25.037 -1.145 -20.547 1.00 92.38 82 LEU A C 1
ATOM 681 O O . LEU A 1 82 ? 25.816 -0.920 -21.470 1.00 92.38 82 LEU A O 1
ATOM 685 N N . GLU A 1 83 ? 23.991 -1.961 -20.684 1.00 88.81 83 GLU A N 1
ATOM 686 C CA . GLU A 1 83 ? 23.638 -2.623 -21.946 1.00 88.81 83 GLU A CA 1
ATOM 687 C C . GLU A 1 83 ? 23.406 -1.608 -23.066 1.00 88.81 83 GLU A C 1
ATOM 689 O O . GLU A 1 83 ? 23.961 -1.747 -24.157 1.00 88.81 83 GLU A O 1
ATOM 694 N N . ARG A 1 84 ? 22.668 -0.527 -22.782 1.00 89.06 84 ARG A N 1
ATOM 695 C CA . ARG A 1 84 ? 22.456 0.559 -23.743 1.00 89.06 84 ARG A CA 1
ATOM 696 C C . ARG A 1 84 ? 23.770 1.211 -24.172 1.00 89.06 84 ARG A C 1
ATOM 698 O O . ARG A 1 84 ? 23.938 1.507 -25.351 1.00 89.06 84 ARG A O 1
ATOM 705 N N . ARG A 1 85 ? 24.708 1.431 -23.246 1.00 88.81 85 ARG A N 1
ATOM 706 C CA . ARG A 1 85 ? 26.031 1.980 -23.579 1.00 88.81 85 ARG A CA 1
ATOM 707 C C . ARG A 1 85 ? 26.819 1.033 -24.483 1.00 88.81 85 ARG A C 1
ATOM 709 O O . ARG A 1 85 ? 27.367 1.484 -25.479 1.00 88.81 85 ARG A O 1
ATOM 716 N N . LEU A 1 86 ? 26.833 -0.262 -24.170 1.00 88.06 86 LEU A N 1
ATOM 717 C CA . LEU A 1 86 ? 27.527 -1.268 -24.979 1.00 88.06 86 LEU A CA 1
ATOM 718 C C . LEU A 1 86 ? 26.933 -1.391 -26.387 1.00 88.06 86 LEU A C 1
ATOM 720 O O . LEU A 1 86 ? 27.677 -1.579 -27.347 1.00 88.06 86 LEU A O 1
ATOM 724 N N . LEU A 1 87 ? 25.610 -1.269 -26.528 1.00 86.56 87 LEU A N 1
ATOM 725 C CA . LEU A 1 87 ? 24.953 -1.215 -27.836 1.00 86.56 87 LEU A CA 1
ATOM 726 C C . LEU A 1 87 ? 25.426 -0.001 -28.642 1.00 86.56 87 LEU A C 1
ATOM 728 O O . LEU A 1 87 ? 25.859 -0.170 -29.778 1.00 86.56 87 LEU A O 1
ATOM 732 N N . LEU A 1 88 ? 25.449 1.186 -28.029 1.00 81.12 88 LEU A N 1
ATOM 733 C CA . LEU A 1 88 ? 25.950 2.403 -28.677 1.00 81.12 88 LEU A CA 1
ATOM 734 C C . LEU A 1 88 ? 27.438 2.289 -29.060 1.00 81.12 88 LEU A C 1
ATOM 736 O O . LEU A 1 88 ? 27.830 2.714 -30.143 1.00 81.12 88 LEU A O 1
ATOM 740 N N . GLU A 1 89 ? 28.276 1.679 -28.218 1.00 81.19 89 GLU A N 1
ATOM 741 C CA . GLU A 1 89 ? 29.694 1.438 -28.529 1.00 81.19 89 GLU A CA 1
ATOM 742 C C . GLU A 1 89 ? 29.881 0.430 -29.675 1.00 81.19 89 GLU A C 1
ATOM 744 O O . GLU A 1 89 ? 30.750 0.618 -30.530 1.00 81.19 89 GLU A O 1
ATOM 749 N N . ARG A 1 90 ? 29.053 -0.622 -29.747 1.00 76.56 90 ARG A N 1
ATOM 750 C CA . ARG A 1 90 ? 29.036 -1.571 -30.876 1.00 76.56 90 ARG A CA 1
ATOM 751 C C . ARG A 1 90 ? 28.591 -0.907 -32.174 1.00 76.56 9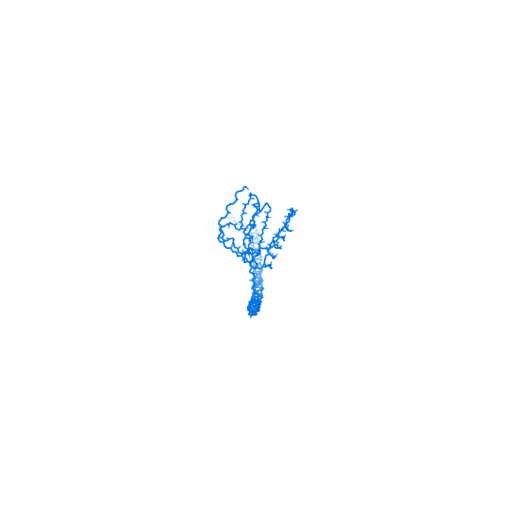0 ARG A C 1
ATOM 753 O O . ARG A 1 90 ? 29.185 -1.156 -33.220 1.00 76.56 90 ARG A O 1
ATOM 760 N N . GLU A 1 91 ? 27.584 -0.044 -32.117 1.00 76.44 91 GLU A N 1
ATOM 761 C CA . GLU A 1 91 ? 27.136 0.739 -33.270 1.00 76.44 91 GLU A CA 1
ATOM 762 C C . GLU A 1 91 ? 28.230 1.701 -33.749 1.00 76.44 91 GLU A C 1
ATOM 764 O O . GLU A 1 91 ? 28.503 1.749 -34.951 1.00 76.44 91 GLU A O 1
ATOM 769 N N . ALA A 1 92 ? 28.913 2.378 -32.817 1.00 72.31 92 ALA A N 1
ATOM 770 C CA . ALA A 1 92 ? 30.012 3.301 -33.100 1.00 72.31 92 ALA A CA 1
ATOM 771 C C . ALA A 1 92 ? 31.260 2.599 -33.673 1.00 72.31 92 ALA A C 1
ATOM 773 O O . ALA A 1 92 ? 31.904 3.105 -34.596 1.00 72.31 92 ALA A O 1
ATOM 774 N N . THR A 1 93 ? 31.600 1.409 -33.173 1.00 65.25 93 THR A N 1
ATOM 775 C CA . THR A 1 93 ? 32.721 0.601 -33.691 1.00 65.25 93 THR A CA 1
ATOM 776 C C . THR A 1 93 ? 32.384 -0.077 -35.019 1.00 65.25 93 THR A C 1
ATOM 778 O O . THR A 1 93 ? 33.244 -0.158 -35.895 1.00 65.25 93 THR A O 1
ATOM 781 N N . SER A 1 94 ? 31.124 -0.461 -35.243 1.00 53.59 94 SER A N 1
ATOM 782 C CA . SER A 1 94 ? 30.649 -0.938 -36.548 1.00 53.59 94 SER A CA 1
ATOM 783 C C . SER A 1 94 ? 30.647 0.158 -37.626 1.00 53.59 94 SER A C 1
ATOM 785 O O . SER A 1 94 ? 30.658 -0.177 -38.810 1.00 53.59 94 SER A O 1
ATOM 787 N N . SER A 1 95 ? 30.638 1.444 -37.258 1.00 50.47 95 SER A N 1
ATOM 788 C CA . SER A 1 95 ? 30.780 2.581 -38.189 1.00 50.47 95 SER A CA 1
ATOM 789 C C . SER A 1 95 ? 32.226 2.960 -38.539 1.00 50.47 95 SER A C 1
ATOM 791 O O . SER A 1 95 ? 32.421 3.833 -39.379 1.00 50.47 95 SER A O 1
ATOM 793 N N . LEU A 1 96 ? 33.239 2.307 -37.954 1.00 47.78 96 LEU A N 1
ATOM 794 C CA . LEU A 1 96 ? 34.661 2.534 -38.270 1.00 47.78 96 LEU A CA 1
ATOM 795 C C . LEU A 1 96 ? 35.222 1.575 -39.342 1.00 47.78 96 LEU A C 1
ATOM 797 O O . LEU A 1 96 ? 36.404 1.651 -39.674 1.00 47.78 96 LEU A O 1
ATOM 801 N N . ALA A 1 97 ? 34.395 0.699 -39.926 1.00 46.66 97 ALA A N 1
ATOM 802 C CA . ALA A 1 97 ? 34.755 -0.026 -41.144 1.00 46.66 97 ALA A CA 1
ATOM 803 C C . ALA A 1 97 ? 34.710 0.941 -42.349 1.00 46.66 97 ALA A C 1
ATOM 805 O O . ALA A 1 97 ? 33.663 1.548 -42.596 1.00 46.66 97 ALA A O 1
ATOM 806 N N . PRO A 1 98 ? 35.809 1.122 -43.109 1.00 43.81 98 PRO A N 1
ATOM 807 C CA . PRO A 1 98 ? 35.835 2.084 -44.198 1.00 43.81 98 PRO A CA 1
ATOM 808 C C . PRO A 1 98 ? 34.982 1.564 -45.358 1.00 43.81 98 PRO A C 1
ATOM 810 O O . PRO A 1 98 ? 35.288 0.534 -45.953 1.00 43.81 98 PRO A O 1
ATOM 813 N N . GLY A 1 99 ? 33.925 2.307 -45.690 1.00 43.00 99 GLY A N 1
ATOM 814 C CA . GLY A 1 99 ? 33.215 2.156 -46.957 1.00 43.00 99 GLY A CA 1
ATOM 815 C C . GLY A 1 99 ? 31.836 1.507 -46.883 1.00 43.00 99 GLY A C 1
ATOM 816 O O . GLY A 1 99 ? 31.584 0.545 -47.589 1.00 43.00 99 GLY A O 1
ATOM 817 N N . THR A 1 100 ? 30.903 2.075 -46.119 1.00 42.09 100 THR A N 1
ATOM 818 C CA . THR A 1 100 ? 29.509 2.191 -46.584 1.00 42.09 100 THR A CA 1
ATOM 819 C C . THR A 1 100 ? 28.944 3.501 -46.050 1.00 42.09 100 THR A C 1
ATOM 821 O O . THR A 1 100 ? 28.876 3.710 -44.842 1.00 42.09 100 THR A O 1
ATOM 824 N N . ALA A 1 101 ? 28.580 4.420 -46.944 1.00 45.88 101 ALA A N 1
ATOM 825 C CA . ALA A 1 101 ? 27.774 5.571 -46.568 1.00 45.88 101 ALA A CA 1
ATOM 826 C C . ALA A 1 101 ? 26.439 5.020 -46.047 1.00 45.88 101 ALA A C 1
ATOM 828 O O . ALA A 1 101 ? 25.639 4.498 -46.825 1.00 45.88 101 ALA A O 1
ATOM 829 N N . LYS A 1 102 ? 26.232 5.043 -44.726 1.00 47.25 102 LYS A N 1
ATOM 830 C CA . LYS A 1 102 ? 24.929 4.733 -44.141 1.00 47.25 102 LYS A CA 1
ATOM 831 C C . LYS A 1 102 ? 23.999 5.861 -44.574 1.00 47.25 102 LYS A C 1
ATOM 833 O O . LYS A 1 102 ? 24.102 6.966 -44.060 1.00 47.25 102 LYS A O 1
ATOM 838 N N . GLN A 1 103 ? 23.149 5.594 -45.562 1.00 49.69 103 GLN A N 1
ATOM 839 C CA . GLN A 1 103 ? 21.983 6.432 -45.816 1.00 49.69 103 GLN A CA 1
ATOM 840 C C . GLN A 1 103 ? 21.193 6.500 -44.508 1.00 49.69 103 GLN A C 1
ATOM 842 O O . GLN A 1 103 ? 20.766 5.461 -43.998 1.00 49.69 103 GLN A O 1
ATOM 847 N N . GLU A 1 104 ? 21.045 7.698 -43.955 1.00 54.2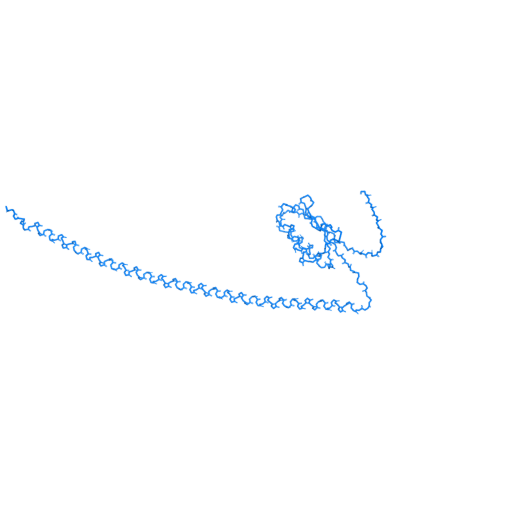2 104 GLU A N 1
ATOM 848 C CA . GLU A 1 104 ? 20.134 7.970 -42.849 1.00 54.22 104 GLU A CA 1
ATOM 849 C C . GLU A 1 104 ? 18.713 7.751 -43.380 1.00 54.22 104 GLU A C 1
ATOM 851 O O . GLU A 1 104 ? 18.102 8.615 -43.998 1.00 54.22 104 GLU A O 1
ATOM 856 N N . GLN A 1 105 ? 18.216 6.520 -43.262 1.00 64.56 105 GLN A N 1
ATOM 857 C CA . GLN A 1 105 ? 16.850 6.196 -43.652 1.00 64.56 105 GLN A CA 1
ATOM 858 C C . GLN A 1 105 ? 15.928 6.682 -42.543 1.00 64.56 105 GLN A C 1
ATOM 860 O O . GLN A 1 105 ? 15.806 6.038 -41.504 1.00 64.56 105 GLN A O 1
ATOM 865 N N . ILE A 1 106 ? 15.283 7.822 -42.769 1.00 76.00 106 ILE A N 1
ATOM 866 C CA . ILE A 1 106 ? 14.224 8.308 -41.893 1.00 76.00 106 ILE A CA 1
ATOM 867 C C . ILE A 1 106 ? 12.947 7.519 -42.204 1.00 76.00 106 ILE A C 1
ATOM 869 O O . ILE A 1 106 ? 12.504 7.407 -43.351 1.00 76.00 106 ILE A O 1
ATOM 873 N N . PHE A 1 107 ? 12.348 6.949 -41.164 1.00 77.62 107 PHE A N 1
ATOM 874 C CA . PHE A 1 107 ? 11.105 6.196 -41.250 1.00 77.62 107 PHE A CA 1
ATOM 875 C C . PHE A 1 107 ? 9.930 7.113 -40.952 1.00 77.62 107 PHE A C 1
ATOM 877 O O . PHE A 1 107 ? 9.879 7.748 -39.902 1.00 77.62 107 PHE A O 1
ATOM 884 N N . HIS A 1 108 ? 8.973 7.164 -41.872 1.00 80.44 108 HIS A N 1
ATOM 885 C CA . HIS A 1 108 ? 7.798 8.018 -41.767 1.00 80.44 108 HIS A CA 1
ATOM 886 C C . HIS A 1 108 ? 6.569 7.200 -41.383 1.00 80.44 108 HIS A C 1
ATOM 888 O O . HIS A 1 108 ? 6.245 6.209 -42.041 1.00 80.44 108 HIS A O 1
ATOM 894 N N . VAL A 1 109 ? 5.887 7.622 -40.320 1.00 79.81 109 VAL A N 1
ATOM 895 C CA . VAL A 1 109 ? 4.622 7.048 -39.865 1.00 79.81 109 VAL A CA 1
ATOM 896 C C . VAL A 1 109 ? 3.522 8.081 -40.048 1.00 79.81 109 VAL A C 1
ATOM 898 O O . VAL A 1 109 ? 3.496 9.111 -39.373 1.00 79.81 109 VAL A O 1
ATOM 901 N N . ILE A 1 110 ? 2.586 7.753 -40.937 1.00 83.06 110 ILE A N 1
ATOM 902 C CA . ILE A 1 110 ? 1.327 8.473 -41.103 1.00 83.06 110 ILE A CA 1
ATOM 903 C C . ILE A 1 110 ? 0.213 7.568 -40.592 1.00 83.06 110 ILE A C 1
ATOM 905 O O . ILE A 1 110 ? 0.049 6.449 -41.082 1.00 83.06 110 ILE A O 1
ATOM 909 N N . ALA A 1 111 ? -0.562 8.054 -39.628 1.00 83.25 111 ALA A N 1
ATOM 910 C CA . ALA A 1 111 ? -1.676 7.307 -39.064 1.00 83.25 111 ALA A CA 1
ATOM 911 C C . ALA A 1 111 ? -2.878 8.210 -38.783 1.00 83.25 111 ALA A C 1
ATOM 913 O O . ALA A 1 111 ? -2.744 9.394 -38.478 1.00 83.25 111 ALA A O 1
ATOM 914 N N . THR A 1 112 ? -4.066 7.614 -38.830 1.00 83.25 112 THR A N 1
ATOM 915 C CA . THR A 1 112 ? -5.320 8.286 -38.492 1.00 83.25 112 THR A CA 1
ATOM 916 C C . THR A 1 112 ? -6.058 7.473 -37.439 1.00 83.25 112 THR A C 1
ATOM 918 O O . THR A 1 112 ? -6.369 6.303 -37.659 1.00 83.25 112 THR A O 1
ATOM 921 N N . ILE A 1 113 ? -6.389 8.096 -36.307 1.00 82.38 113 ILE A N 1
ATOM 922 C CA . ILE A 1 113 ? -7.226 7.493 -35.267 1.00 82.38 113 ILE A CA 1
ATOM 923 C C . ILE A 1 113 ? -8.646 8.060 -35.386 1.00 82.38 113 ILE A C 1
ATOM 925 O O . ILE A 1 113 ? -8.876 9.220 -35.015 1.00 82.38 113 ILE A O 1
ATOM 929 N N . PRO A 1 114 ? -9.623 7.269 -35.857 1.00 80.06 114 PRO A N 1
ATOM 930 C CA . PRO A 1 114 ? -10.974 7.761 -36.060 1.00 80.06 114 PRO A CA 1
ATOM 931 C C . PRO A 1 114 ? -11.692 8.046 -34.735 1.00 80.06 114 PRO A C 1
ATOM 933 O O . PRO A 1 114 ? -11.543 7.320 -33.747 1.00 80.06 114 PRO A O 1
ATOM 936 N N . ARG A 1 115 ? -12.523 9.094 -34.712 1.00 80.19 115 ARG A N 1
ATOM 937 C CA . ARG A 1 115 ? -13.343 9.532 -33.562 1.00 80.19 115 ARG A CA 1
ATOM 938 C C . ARG A 1 115 ? -12.542 9.812 -32.286 1.00 80.19 115 ARG A C 1
ATOM 940 O O . ARG A 1 115 ? -13.098 9.803 -31.181 1.00 80.19 115 ARG A O 1
ATOM 947 N N . ALA A 1 116 ? -11.242 10.067 -32.413 1.00 82.00 116 ALA A N 1
ATOM 948 C CA . ALA A 1 116 ? -10.343 10.318 -31.294 1.00 82.00 116 ALA A CA 1
ATOM 949 C C . ALA A 1 116 ? -10.753 11.546 -30.468 1.00 82.00 116 ALA A C 1
ATOM 951 O O . ALA A 1 116 ? -10.556 11.554 -29.255 1.00 82.00 116 ALA A O 1
ATOM 952 N N . ARG A 1 117 ? -11.393 12.553 -31.079 1.00 81.62 117 ARG A N 1
ATOM 953 C CA . ARG A 1 117 ? -11.816 13.777 -30.379 1.00 81.62 117 ARG A CA 1
ATOM 954 C C . ARG A 1 117 ? -12.849 13.525 -29.280 1.00 81.62 117 ARG A C 1
ATOM 956 O O . ARG A 1 117 ? -12.889 14.250 -28.289 1.00 81.62 117 ARG A O 1
ATOM 963 N N . ARG A 1 118 ? -13.660 12.471 -29.427 1.00 79.31 118 ARG A N 1
ATOM 964 C CA . ARG A 1 118 ? -14.670 12.054 -28.436 1.00 79.31 118 ARG A CA 1
ATOM 965 C C . ARG A 1 118 ? -14.071 11.243 -27.285 1.00 79.31 118 ARG A C 1
ATOM 967 O O . ARG A 1 118 ? -14.759 10.972 -26.305 1.00 79.31 118 ARG A O 1
ATOM 974 N N . ARG A 1 119 ? -12.800 10.844 -27.392 1.00 77.75 119 ARG A N 1
ATOM 975 C CA . ARG A 1 119 ? -12.090 10.029 -26.405 1.00 77.75 119 ARG A CA 1
ATOM 976 C C . ARG A 1 119 ? -11.137 10.920 -25.607 1.00 77.75 119 ARG A C 1
ATOM 978 O O . ARG A 1 119 ? -10.154 11.446 -26.128 1.00 77.75 119 ARG A O 1
ATOM 985 N N . LYS A 1 120 ? -11.420 11.104 -24.316 1.00 75.44 120 LYS A N 1
ATOM 986 C CA . LYS A 1 120 ? -10.587 11.948 -23.448 1.00 75.44 120 LYS A CA 1
ATOM 987 C C . LYS A 1 120 ? -9.185 11.346 -23.313 1.00 75.44 120 LYS A C 1
ATOM 989 O O . LYS A 1 120 ? -9.039 10.176 -22.986 1.00 75.44 120 LYS A O 1
ATOM 994 N N . GLY A 1 121 ? -8.162 12.169 -23.533 1.00 75.50 121 GLY A N 1
ATOM 995 C CA . GLY A 1 121 ? -6.765 11.807 -23.280 1.00 75.50 121 GLY A CA 1
ATOM 996 C C . GLY A 1 121 ? -6.026 11.131 -24.435 1.00 75.50 121 GLY A C 1
ATOM 997 O O . GLY A 1 121 ? -4.807 11.070 -24.362 1.00 75.50 121 GLY A O 1
ATOM 998 N N . VAL A 1 122 ? -6.696 10.722 -25.523 1.00 80.25 122 VAL A N 1
ATOM 999 C CA . VAL A 1 122 ? -6.043 10.014 -26.648 1.00 80.25 122 VAL A CA 1
ATOM 1000 C C . VAL A 1 122 ? -4.888 10.823 -27.225 1.00 80.25 122 VAL A C 1
ATOM 1002 O O . VAL A 1 122 ? -3.759 10.350 -27.239 1.00 80.25 122 VAL A O 1
ATOM 1005 N N . ARG A 1 123 ? -5.127 12.084 -27.600 1.00 83.31 123 ARG A N 1
ATOM 1006 C CA . ARG A 1 123 ? -4.071 12.955 -28.138 1.00 83.31 123 ARG A CA 1
ATOM 1007 C C . ARG A 1 123 ? -2.880 13.108 -27.185 1.00 83.31 123 ARG A C 1
ATOM 1009 O O . ARG A 1 123 ? -1.741 13.061 -27.631 1.00 83.31 123 ARG A O 1
ATOM 1016 N N . GLY A 1 124 ? -3.135 13.281 -25.887 1.00 78.38 124 GLY A N 1
ATOM 1017 C CA . GLY A 1 124 ? -2.074 13.419 -24.882 1.00 78.38 124 GLY A CA 1
ATOM 1018 C C . GLY A 1 124 ? -1.245 12.144 -24.733 1.00 78.38 124 GLY A C 1
ATOM 1019 O O . GLY A 1 124 ? -0.022 12.209 -24.657 1.00 78.38 124 GLY A O 1
ATOM 1020 N N . SER A 1 125 ? -1.899 10.984 -24.760 1.00 80.88 125 SER A N 1
ATOM 1021 C CA . SER A 1 125 ? -1.213 9.698 -24.724 1.00 80.88 125 SER A CA 1
ATOM 1022 C C . SER A 1 125 ? -0.382 9.460 -25.985 1.00 80.88 125 SER A C 1
ATOM 1024 O O . SER A 1 125 ? 0.746 8.995 -25.865 1.00 80.88 125 SER A O 1
ATOM 1026 N N . VAL A 1 126 ? -0.893 9.810 -27.175 1.00 83.12 126 VAL A N 1
ATOM 1027 C CA . VAL A 1 126 ? -0.145 9.683 -28.444 1.00 83.12 126 VAL A CA 1
ATOM 1028 C C . VAL A 1 126 ? 1.116 10.547 -28.395 1.00 83.12 126 VAL A C 1
ATOM 1030 O O . VAL A 1 126 ? 2.192 10.070 -28.736 1.00 83.12 126 VAL A O 1
ATOM 1033 N N . TYR A 1 127 ? 1.011 11.790 -27.906 1.00 83.00 127 TYR A N 1
ATOM 1034 C CA . TYR A 1 127 ? 2.181 12.652 -27.716 1.00 83.00 127 TYR A CA 1
ATOM 1035 C C . TYR A 1 127 ? 3.218 12.024 -26.789 1.00 83.00 127 TYR A C 1
ATOM 1037 O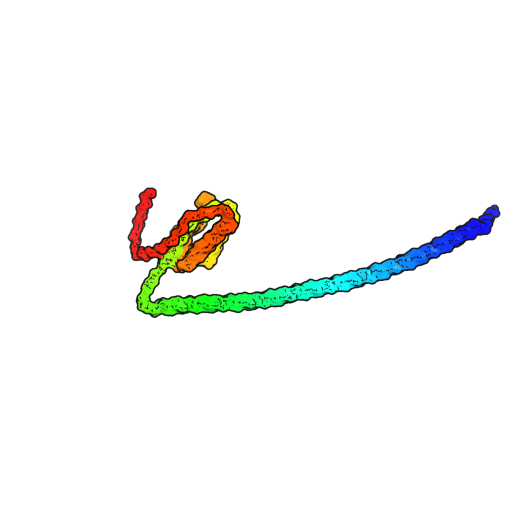 O . TYR A 1 127 ? 4.404 12.047 -27.099 1.00 83.00 127 TYR A O 1
ATOM 1045 N N . LYS A 1 128 ? 2.777 11.448 -25.668 1.00 79.25 128 LYS A N 1
ATOM 1046 C CA . LYS A 1 128 ? 3.680 10.816 -24.705 1.00 79.25 128 LYS A CA 1
ATOM 1047 C C . LYS A 1 128 ? 4.359 9.576 -25.288 1.00 79.25 128 LYS A C 1
ATOM 1049 O O . LYS A 1 128 ? 5.542 9.368 -25.050 1.00 79.25 128 LYS A O 1
ATOM 1054 N N . LEU A 1 129 ? 3.630 8.771 -26.059 1.00 79.50 129 LEU A N 1
ATOM 1055 C CA . LEU A 1 129 ? 4.185 7.608 -26.751 1.00 79.50 129 LEU A CA 1
ATOM 1056 C C . LEU A 1 129 ? 5.224 8.033 -27.799 1.00 79.50 129 LEU A C 1
ATOM 1058 O O . LEU A 1 129 ? 6.321 7.485 -27.832 1.00 79.50 129 LEU A O 1
ATOM 1062 N N . ALA A 1 130 ? 4.907 9.056 -28.596 1.00 82.31 130 ALA A N 1
ATOM 1063 C CA . ALA A 1 130 ? 5.825 9.627 -29.577 1.00 82.31 130 ALA A CA 1
ATOM 1064 C C . ALA A 1 130 ? 7.098 10.181 -28.913 1.00 82.31 130 ALA A C 1
ATOM 1066 O O . ALA A 1 130 ? 8.194 9.986 -29.425 1.00 82.31 130 ALA A O 1
ATOM 1067 N N . GLU A 1 131 ? 6.973 10.821 -27.747 1.00 78.38 131 GLU A N 1
ATOM 1068 C CA . GLU A 1 131 ? 8.110 11.319 -26.964 1.00 78.38 131 GLU A CA 1
ATOM 1069 C C . GLU A 1 131 ? 8.987 10.180 -26.423 1.00 78.38 131 GLU A C 1
ATOM 1071 O O . GLU A 1 131 ? 10.208 10.220 -26.569 1.00 78.38 131 GLU A O 1
ATOM 1076 N N . VAL A 1 132 ? 8.378 9.136 -25.847 1.00 77.69 132 VAL A N 1
ATOM 1077 C CA . VAL A 1 132 ? 9.096 7.953 -25.337 1.00 77.69 132 VAL A CA 1
ATOM 1078 C C . VAL A 1 132 ? 9.863 7.245 -26.454 1.00 77.69 132 VAL A C 1
ATOM 1080 O O . VAL A 1 132 ? 11.008 6.840 -26.252 1.00 77.69 132 VAL A O 1
ATOM 1083 N N . LEU A 1 133 ? 9.261 7.144 -27.641 1.00 77.62 133 LEU A N 1
ATOM 1084 C CA . LEU A 1 133 ? 9.874 6.533 -28.821 1.00 77.62 133 LEU A CA 1
ATOM 1085 C C . LEU A 1 133 ? 10.709 7.519 -29.653 1.00 77.62 133 LEU A C 1
ATOM 1087 O O . LEU A 1 133 ? 11.150 7.172 -30.746 1.00 77.62 133 LEU A O 1
ATOM 1091 N N . LEU A 1 134 ? 11.000 8.709 -29.111 1.00 79.31 134 LEU A N 1
ATOM 1092 C CA . LEU A 1 134 ? 11.892 9.711 -29.700 1.00 79.31 134 LEU A CA 1
ATOM 1093 C C . LEU A 1 134 ? 11.526 10.061 -31.152 1.00 79.31 134 LEU A C 1
ATOM 1095 O O . LEU A 1 134 ? 12.395 10.139 -32.019 1.00 79.31 134 LEU A O 1
ATOM 1099 N N . ALA A 1 135 ? 10.235 10.251 -31.416 1.00 79.50 135 ALA A N 1
ATOM 1100 C CA . ALA A 1 135 ? 9.754 10.685 -32.716 1.00 79.50 135 ALA A CA 1
ATOM 1101 C C . ALA A 1 135 ? 10.224 12.117 -33.018 1.00 79.50 135 ALA A C 1
ATOM 1103 O O . ALA A 1 135 ? 10.055 13.038 -32.210 1.00 79.50 135 ALA A O 1
ATOM 1104 N N . MET A 1 136 ? 10.780 12.310 -34.207 1.00 79.25 136 MET A N 1
ATOM 1105 C CA . MET A 1 136 ? 11.141 13.611 -34.748 1.00 79.25 136 MET A CA 1
ATOM 1106 C C . MET A 1 136 ? 9.899 14.330 -35.273 1.00 79.25 136 MET A C 1
ATOM 1108 O O . MET A 1 136 ? 8.941 13.721 -35.762 1.00 79.25 136 MET A O 1
ATOM 1112 N N . ARG A 1 137 ? 9.920 15.657 -35.154 1.00 74.25 137 ARG A N 1
ATOM 1113 C CA . ARG A 1 137 ? 8.874 16.531 -35.689 1.00 74.25 137 ARG A CA 1
ATOM 1114 C C . ARG A 1 137 ? 9.260 16.971 -37.104 1.00 74.25 137 ARG A C 1
ATOM 1116 O O . ARG A 1 137 ? 10.453 17.130 -37.346 1.00 74.25 137 ARG A O 1
ATOM 1123 N N . PRO A 1 138 ? 8.285 17.212 -37.995 1.00 67.81 138 PRO A N 1
ATOM 1124 C CA . PRO A 1 138 ? 8.563 17.818 -39.291 1.00 67.81 138 PRO A CA 1
ATOM 1125 C C . PRO A 1 138 ? 9.308 19.151 -39.107 1.00 67.81 138 PRO A C 1
ATOM 1127 O O . PRO A 1 138 ? 8.894 19.981 -38.290 1.00 67.81 138 PRO A O 1
ATOM 1130 N N . GLU A 1 139 ? 10.390 19.366 -39.858 1.00 63.06 139 GLU A N 1
ATOM 1131 C CA . GLU A 1 139 ? 11.192 20.601 -39.789 1.00 63.06 139 GLU A CA 1
ATOM 1132 C C . GLU A 1 139 ? 10.411 21.836 -40.265 1.00 63.06 139 GLU A C 1
ATOM 1134 O O . GLU A 1 139 ? 10.654 22.953 -39.809 1.00 63.06 139 GLU A O 1
ATOM 1139 N N . ASP A 1 140 ? 9.392 21.614 -41.096 1.00 63.84 140 ASP A N 1
ATOM 1140 C CA . ASP A 1 140 ? 8.528 22.631 -41.702 1.00 63.84 140 ASP A CA 1
ATOM 1141 C C . ASP A 1 140 ? 7.639 23.376 -40.685 1.00 63.84 140 ASP A C 1
ATOM 1143 O O . ASP A 1 140 ? 6.859 24.259 -41.049 1.00 63.84 140 ASP A O 1
ATOM 1147 N N . GLY A 1 141 ? 7.704 23.002 -39.402 1.00 57.69 141 GLY A N 1
ATOM 1148 C CA . GLY A 1 141 ? 6.896 23.586 -38.331 1.00 57.69 141 GLY A CA 1
ATOM 1149 C C . GLY A 1 141 ? 5.422 23.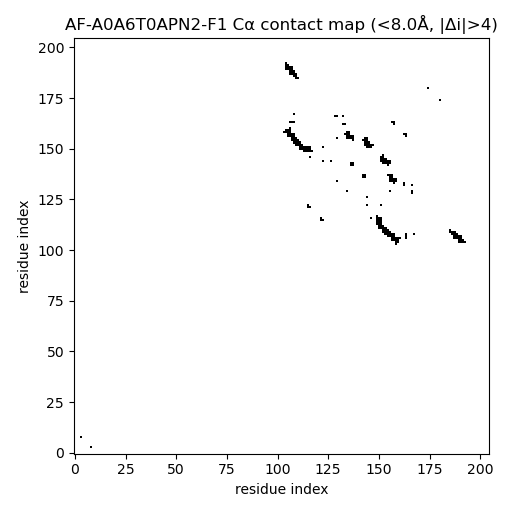173 -38.372 1.00 57.69 141 GLY A C 1
ATOM 1150 O O . GLY A 1 141 ? 4.610 23.718 -37.619 1.00 57.69 141 GLY A O 1
ATOM 1151 N N . SER A 1 142 ? 5.061 22.210 -39.224 1.00 66.31 142 SER A N 1
ATOM 1152 C CA . SER A 1 142 ? 3.725 21.625 -39.260 1.00 66.31 142 SER A CA 1
ATOM 1153 C C . SER A 1 142 ? 3.438 20.844 -37.973 1.00 66.31 142 SER A C 1
ATOM 1155 O O . SER A 1 142 ? 4.321 20.296 -37.306 1.00 66.31 142 SER A O 1
ATOM 1157 N N . HIS A 1 143 ? 2.168 20.830 -37.563 1.00 69.62 143 HIS A N 1
ATOM 1158 C CA . HIS A 1 143 ? 1.763 20.025 -36.417 1.00 69.62 143 HIS A CA 1
ATOM 1159 C C . HIS A 1 143 ? 1.944 18.546 -36.760 1.00 69.62 143 HIS A C 1
ATOM 1161 O O . HIS A 1 143 ? 1.394 18.088 -37.745 1.00 69.62 143 HIS A O 1
ATOM 1167 N N . CYS A 1 144 ? 2.662 17.794 -35.927 1.00 82.44 144 CYS A N 1
ATOM 1168 C CA . CYS A 1 144 ? 2.852 16.350 -36.109 1.00 82.44 144 CYS A CA 1
ATOM 1169 C C . CYS A 1 144 ? 1.668 15.504 -35.615 1.00 82.44 144 CYS A C 1
ATOM 1171 O O . CYS A 1 144 ? 1.523 14.342 -35.971 1.00 82.44 144 CYS A O 1
ATOM 1173 N N . ILE A 1 145 ? 0.815 16.071 -34.756 1.00 87.62 145 ILE A N 1
ATOM 1174 C CA . ILE A 1 145 ? -0.388 15.415 -34.235 1.00 87.62 145 ILE A CA 1
ATOM 1175 C C . ILE A 1 145 ? -1.496 16.468 -34.123 1.00 87.62 145 ILE A C 1
ATOM 1177 O O . ILE A 1 145 ? -1.431 17.370 -33.276 1.00 87.62 145 ILE A O 1
ATOM 1181 N N . TRP A 1 146 ? -2.530 16.368 -34.954 1.00 89.44 146 TRP A N 1
ATOM 1182 C CA . TRP A 1 146 ? -3.629 17.338 -35.002 1.00 89.44 146 TRP A CA 1
ATOM 1183 C C . TRP A 1 146 ? -4.977 16.656 -35.200 1.00 89.44 146 TRP A C 1
ATOM 1185 O O . TRP A 1 146 ? -5.058 15.499 -35.591 1.00 89.44 146 TRP A O 1
ATOM 1195 N N . TYR A 1 147 ? -6.053 17.375 -34.883 1.00 88.06 147 TYR A N 1
ATOM 1196 C CA . TYR A 1 147 ? -7.396 16.902 -35.196 1.00 88.06 147 TYR A CA 1
ATOM 1197 C C . TYR A 1 147 ? -7.799 17.395 -36.577 1.00 88.06 147 TYR A C 1
ATOM 1199 O O . TYR A 1 147 ? -7.737 18.597 -36.837 1.00 88.06 147 TYR A O 1
ATOM 1207 N N . ASP A 1 148 ? -8.266 16.473 -37.405 1.00 88.44 148 ASP A N 1
ATOM 1208 C CA . ASP A 1 148 ? -9.046 16.778 -38.593 1.00 88.44 148 ASP A CA 1
ATOM 1209 C C . ASP A 1 148 ? -10.479 16.293 -38.343 1.00 88.44 148 ASP A C 1
ATOM 1211 O O . ASP A 1 148 ? -10.750 15.098 -38.225 1.00 88.44 148 ASP A O 1
ATOM 1215 N N . ASN A 1 149 ? -11.399 17.242 -38.161 1.00 88.88 149 ASN A N 1
ATOM 1216 C CA . ASN A 1 149 ? -12.765 16.996 -37.692 1.00 88.88 149 ASN A CA 1
ATOM 1217 C C . ASN A 1 149 ? -12.828 16.251 -36.336 1.00 88.88 149 ASN A C 1
ATOM 1219 O O . ASN A 1 149 ? -12.502 16.831 -35.289 1.00 88.88 149 ASN A O 1
ATOM 1223 N N . ASP A 1 150 ? -13.301 15.000 -36.356 1.00 86.88 150 ASP A N 1
ATOM 1224 C CA . ASP A 1 150 ? -13.439 14.105 -35.197 1.00 86.88 150 ASP A CA 1
ATOM 1225 C C . ASP A 1 150 ? -12.257 13.123 -35.069 1.00 86.88 150 ASP A C 1
ATOM 1227 O O . ASP A 1 150 ? -12.123 12.454 -34.035 1.00 86.88 150 ASP A O 1
ATOM 1231 N N . ASP A 1 151 ? -11.386 13.069 -36.077 1.00 85.38 151 ASP A N 1
ATOM 1232 C CA . ASP A 1 151 ? -10.298 12.106 -36.206 1.00 85.38 151 ASP A CA 1
ATOM 1233 C C . ASP A 1 151 ? -8.963 12.756 -35.836 1.00 85.38 151 ASP A C 1
ATOM 1235 O O . ASP A 1 151 ? -8.759 13.960 -36.013 1.00 85.38 151 ASP A O 1
ATOM 1239 N N . LEU A 1 152 ? -8.047 11.972 -35.272 1.00 86.88 152 LEU A N 1
ATOM 1240 C CA . LEU A 1 152 ? -6.699 12.433 -34.955 1.00 86.88 152 LEU A CA 1
ATOM 1241 C C . LEU A 1 152 ? -5.741 11.981 -36.052 1.00 86.88 152 LEU A C 1
ATOM 1243 O O . LEU A 1 152 ? -5.572 10.784 -36.258 1.00 86.88 152 LEU A O 1
ATOM 1247 N N . GLN A 1 153 ? -5.116 12.943 -36.713 1.00 87.31 153 GLN A N 1
ATOM 1248 C CA . GLN A 1 153 ? -4.067 12.733 -37.698 1.00 87.31 153 GLN A CA 1
ATOM 1249 C C . GLN A 1 153 ? -2.704 12.756 -37.010 1.00 87.31 153 GLN A C 1
ATOM 1251 O O . GLN A 1 153 ? -2.464 13.569 -36.108 1.00 87.31 153 GLN A O 1
ATOM 1256 N N . ILE A 1 154 ? -1.835 11.842 -37.423 1.00 86.62 154 ILE A N 1
ATOM 1257 C CA . ILE A 1 154 ? -0.488 11.647 -36.900 1.00 86.62 154 ILE A CA 1
ATOM 1258 C C . ILE A 1 154 ? 0.464 11.601 -38.091 1.00 86.62 154 ILE A C 1
ATOM 1260 O O . ILE A 1 154 ? 0.255 10.822 -39.018 1.00 86.62 154 ILE A O 1
ATOM 1264 N N . ASP A 1 155 ? 1.501 12.422 -38.028 1.00 84.56 155 ASP A N 1
ATOM 1265 C CA . ASP A 1 155 ? 2.577 12.539 -39.003 1.00 84.56 155 ASP A CA 1
ATOM 1266 C C . ASP A 1 155 ? 3.895 12.669 -38.224 1.00 84.56 155 ASP A C 1
ATOM 1268 O O . ASP A 1 155 ? 4.176 13.704 -37.607 1.00 84.56 155 ASP A O 1
ATOM 1272 N N . LEU A 1 156 ? 4.647 11.570 -38.143 1.00 83.69 156 LEU A N 1
ATOM 1273 C CA . LEU A 1 156 ? 5.838 11.456 -37.304 1.00 83.69 156 LEU A CA 1
ATOM 1274 C C . LEU A 1 156 ? 6.980 10.759 -38.031 1.00 83.69 156 LEU A C 1
ATOM 1276 O O . LEU A 1 156 ? 6.775 9.808 -38.785 1.00 83.69 156 LEU A O 1
ATOM 1280 N N . TYR A 1 157 ? 8.198 11.190 -37.723 1.00 83.12 157 TYR A N 1
ATOM 1281 C CA . TYR A 1 157 ? 9.421 10.647 -38.297 1.00 83.12 157 TYR A CA 1
ATOM 1282 C C . TYR A 1 157 ? 10.242 9.936 -37.223 1.00 83.12 157 TYR A C 1
ATOM 1284 O O . TYR A 1 157 ? 10.271 10.356 -36.069 1.00 83.12 157 TYR A O 1
ATOM 1292 N N . PHE A 1 158 ? 10.932 8.866 -37.590 1.00 78.06 158 PHE A N 1
ATOM 1293 C CA . PHE A 1 158 ? 11.757 8.074 -36.686 1.00 78.06 158 PHE A CA 1
ATOM 1294 C C . PHE A 1 158 ? 13.094 7.764 -37.348 1.00 78.06 158 PHE A C 1
ATOM 1296 O O . PHE A 1 158 ? 13.140 7.308 -38.485 1.00 78.06 158 PHE A O 1
ATOM 1303 N N . GLU A 1 159 ? 14.185 7.938 -36.608 1.00 76.38 159 GLU A N 1
ATOM 1304 C CA . GLU A 1 159 ? 15.534 7.562 -37.062 1.00 76.38 159 GLU A CA 1
ATOM 1305 C C . GLU A 1 159 ? 15.701 6.038 -37.190 1.00 76.38 159 GLU A C 1
ATOM 1307 O O . GLU A 1 159 ? 16.534 5.544 -37.943 1.00 76.38 159 GLU A O 1
ATOM 1312 N N . PHE A 1 160 ? 14.901 5.269 -36.442 1.00 75.62 160 PHE A N 1
ATOM 1313 C CA . PHE A 1 160 ? 15.034 3.819 -36.350 1.00 75.62 160 PHE A CA 1
ATOM 1314 C C . PHE A 1 160 ? 13.735 3.121 -36.739 1.00 75.62 160 PHE A C 1
ATOM 1316 O O . PHE A 1 160 ? 12.689 3.350 -36.127 1.00 75.62 160 PHE A O 1
ATOM 1323 N N . LYS A 1 161 ? 13.833 2.171 -37.678 1.00 76.44 161 LYS A N 1
ATOM 1324 C CA . LYS A 1 161 ? 12.712 1.324 -38.115 1.00 76.44 161 LYS A CA 1
ATOM 1325 C C . LYS A 1 161 ? 12.012 0.641 -36.948 1.00 76.44 161 LYS A C 1
ATOM 1327 O O . LYS A 1 161 ? 10.792 0.553 -36.929 1.00 76.44 161 LYS A O 1
ATOM 1332 N N . GLN A 1 162 ? 12.787 0.151 -35.980 1.00 75.62 162 GLN A N 1
ATOM 1333 C CA . GLN A 1 162 ? 12.247 -0.541 -34.817 1.00 75.62 162 GLN A CA 1
ATOM 1334 C C . GLN A 1 162 ? 11.303 0.360 -34.014 1.00 75.62 162 GLN A C 1
ATOM 1336 O O . GLN A 1 162 ? 10.203 -0.067 -33.698 1.00 75.62 162 GLN A O 1
ATOM 1341 N N . LYS A 1 163 ? 11.681 1.621 -33.774 1.00 79.12 163 LYS A N 1
ATOM 1342 C CA . LYS A 1 163 ? 10.839 2.575 -33.040 1.00 79.12 163 LYS A CA 1
ATOM 1343 C C . LYS A 1 163 ? 9.577 2.943 -33.820 1.00 79.12 163 LYS A C 1
ATOM 1345 O O . LYS A 1 163 ? 8.515 3.055 -33.222 1.00 79.12 163 LYS A O 1
ATOM 1350 N N . ALA A 1 164 ? 9.681 3.075 -35.145 1.00 77.00 164 ALA A N 1
ATOM 1351 C CA . ALA A 1 164 ? 8.515 3.274 -36.006 1.00 77.00 164 ALA A CA 1
ATOM 1352 C C . ALA A 1 164 ? 7.540 2.084 -35.928 1.00 77.00 164 ALA A C 1
ATOM 1354 O O . ALA A 1 164 ? 6.342 2.290 -35.761 1.00 77.00 164 ALA A O 1
ATOM 1355 N N . MET A 1 165 ? 8.054 0.848 -35.981 1.00 76.25 165 MET A N 1
ATOM 1356 C CA . MET A 1 165 ? 7.240 -0.371 -35.860 1.00 76.25 165 MET A CA 1
ATOM 1357 C C . MET A 1 165 ? 6.648 -0.546 -34.456 1.00 76.25 165 MET A C 1
ATOM 1359 O O . MET A 1 165 ? 5.506 -0.975 -34.327 1.00 76.25 165 MET A O 1
ATOM 1363 N N . GLU A 1 166 ? 7.395 -0.217 -33.400 1.00 79.75 166 GLU A N 1
ATOM 1364 C CA . GLU A 1 166 ? 6.895 -0.229 -32.019 1.00 79.75 166 GLU A CA 1
ATOM 1365 C C . GLU A 1 166 ? 5.767 0.791 -31.840 1.00 79.75 166 GLU A C 1
ATOM 1367 O O . GLU A 1 166 ? 4.722 0.460 -31.287 1.00 79.75 166 GLU A O 1
ATOM 1372 N N . PHE A 1 167 ? 5.930 2.002 -32.380 1.00 83.06 167 PHE A N 1
ATOM 1373 C CA . PHE A 1 167 ? 4.895 3.032 -32.358 1.00 83.06 167 PHE A CA 1
ATOM 1374 C C . PHE A 1 167 ? 3.634 2.591 -33.117 1.00 83.06 167 PHE A C 1
ATOM 1376 O O . PHE A 1 167 ? 2.527 2.753 -32.608 1.00 83.06 167 PHE A O 1
ATOM 1383 N N . GLU A 1 168 ? 3.791 1.994 -34.301 1.00 78.56 168 GLU A N 1
ATOM 1384 C CA . GLU A 1 168 ? 2.688 1.420 -35.083 1.00 78.56 168 GLU A CA 1
ATOM 1385 C C . GLU A 1 168 ? 1.978 0.295 -34.318 1.00 78.56 168 GLU A C 1
ATOM 1387 O O . GLU A 1 168 ? 0.757 0.311 -34.184 1.00 78.56 168 GLU A O 1
ATOM 1392 N N . THR A 1 169 ? 2.738 -0.627 -33.725 1.00 78.75 169 THR A N 1
ATOM 1393 C CA . THR A 1 169 ? 2.193 -1.751 -32.952 1.00 78.75 169 THR A CA 1
ATOM 1394 C C . THR A 1 169 ? 1.403 -1.267 -31.735 1.00 78.75 169 THR A C 1
ATOM 1396 O O . THR A 1 169 ? 0.328 -1.787 -31.451 1.00 78.75 169 THR A O 1
ATOM 1399 N N . GLU A 1 170 ? 1.900 -0.261 -31.018 1.00 80.56 170 GLU A N 1
ATOM 1400 C CA . GLU A 1 170 ? 1.214 0.339 -29.868 1.00 80.56 170 GLU A CA 1
ATOM 1401 C C . GLU A 1 170 ? -0.059 1.098 -30.286 1.00 80.56 170 GLU A C 1
ATOM 1403 O O . GLU A 1 170 ? -1.098 0.997 -29.625 1.00 80.56 170 GLU A O 1
ATOM 1408 N N . LEU A 1 171 ? -0.025 1.807 -31.422 1.00 77.50 171 LEU A N 1
ATOM 1409 C CA . LEU A 1 171 ? -1.223 2.418 -32.007 1.00 77.50 171 LEU A CA 1
ATOM 1410 C C . LEU A 1 171 ? -2.267 1.367 -32.400 1.00 77.50 171 LEU A C 1
ATOM 1412 O O . LEU A 1 171 ? -3.460 1.567 -32.156 1.00 77.50 171 LEU A O 1
ATOM 1416 N N . ASP A 1 172 ? -1.828 0.240 -32.957 1.00 68.44 172 ASP A N 1
ATOM 1417 C CA . ASP A 1 172 ? -2.700 -0.873 -33.310 1.00 68.44 172 ASP A CA 1
ATOM 1418 C C . ASP A 1 172 ? -3.286 -1.554 -32.074 1.00 68.44 172 ASP A C 1
ATOM 1420 O O . ASP A 1 172 ? -4.484 -1.829 -32.034 1.00 68.44 172 ASP A O 1
ATOM 1424 N N . GLN A 1 173 ? -2.496 -1.758 -31.020 1.00 67.31 173 GLN A N 1
ATOM 1425 C CA . GLN A 1 173 ? -2.966 -2.310 -29.747 1.00 67.31 173 GLN A CA 1
ATOM 1426 C C . GLN A 1 173 ? -3.997 -1.409 -29.057 1.00 67.31 173 GLN A C 1
ATOM 1428 O O . GLN A 1 173 ? -4.942 -1.908 -28.434 1.00 67.31 173 GLN A O 1
ATOM 1433 N N . TRP A 1 174 ? -3.912 -0.089 -29.237 1.00 63.22 174 TRP A N 1
ATOM 1434 C CA . TRP A 1 174 ? -4.975 0.830 -28.825 1.00 63.22 174 TRP A CA 1
ATOM 1435 C C . TRP A 1 174 ? -6.311 0.613 -29.541 1.00 63.22 174 TRP A C 1
ATOM 1437 O O . TRP A 1 174 ? -7.351 0.991 -28.989 1.00 63.22 174 TRP A O 1
ATOM 1447 N N . ASN A 1 175 ? -6.326 -0.046 -30.703 1.00 54.78 175 ASN A N 1
ATOM 1448 C CA . ASN A 1 175 ? -7.564 -0.457 -31.364 1.00 54.78 175 ASN A CA 1
ATOM 1449 C C . ASN A 1 175 ? -8.212 -1.690 -30.714 1.00 54.78 175 ASN A C 1
ATOM 1451 O O . ASN A 1 175 ? -9.427 -1.844 -30.808 1.00 54.78 175 ASN A O 1
ATOM 1455 N N . PHE A 1 176 ? -7.459 -2.539 -30.005 1.00 45.81 176 PHE A N 1
ATOM 1456 C CA . PHE A 1 176 ? -7.976 -3.812 -29.479 1.00 45.81 176 PHE A CA 1
ATOM 1457 C C . PHE A 1 176 ? -8.733 -3.705 -28.144 1.00 45.81 176 PHE A C 1
ATOM 1459 O O . PHE A 1 176 ? -9.468 -4.624 -27.792 1.00 45.81 176 PHE A O 1
ATOM 1466 N N . ASN A 1 177 ? -8.661 -2.570 -27.437 1.00 47.53 177 ASN A N 1
ATOM 1467 C CA . ASN A 1 177 ? -9.410 -2.337 -26.189 1.00 47.53 177 ASN A CA 1
ATOM 1468 C C . ASN A 1 177 ? -10.690 -1.486 -26.360 1.00 47.53 177 ASN A C 1
ATOM 1470 O O . ASN A 1 177 ? -11.188 -0.907 -25.393 1.00 47.53 177 ASN A O 1
ATOM 1474 N N . ASN A 1 178 ? -11.259 -1.391 -27.571 1.00 38.12 178 ASN A N 1
ATOM 1475 C CA . ASN A 1 178 ? -12.536 -0.698 -27.804 1.00 38.12 178 ASN A CA 1
ATOM 1476 C C . ASN A 1 178 ? -13.362 -1.411 -28.906 1.00 38.12 178 ASN A C 1
ATOM 1478 O O . ASN A 1 178 ? -12.881 -1.521 -30.029 1.00 38.12 178 ASN A O 1
ATOM 1482 N N . PRO A 1 179 ? -14.600 -1.887 -28.649 1.00 33.62 179 PRO A N 1
ATOM 1483 C CA . PRO A 1 179 ? -15.269 -2.932 -29.446 1.00 33.62 179 PRO A CA 1
ATOM 1484 C C . PRO A 1 179 ? -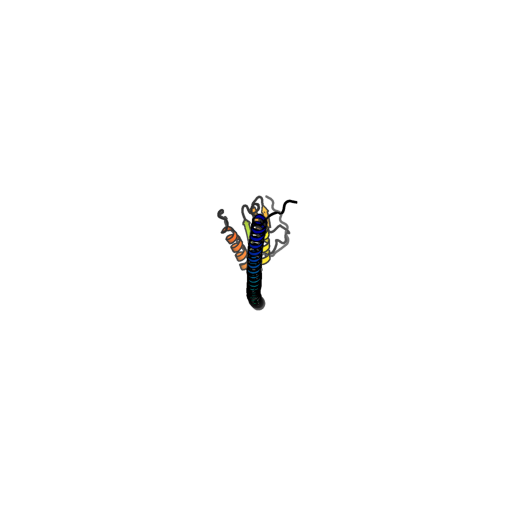15.855 -2.494 -30.804 1.00 33.62 179 PRO A C 1
ATOM 1486 O O . PRO A 1 179 ? -16.687 -3.189 -31.377 1.00 33.62 179 PRO A O 1
ATOM 1489 N N . PHE A 1 180 ? -15.440 -1.358 -31.355 1.00 34.97 180 PHE A N 1
ATOM 1490 C CA . PHE A 1 180 ? -15.881 -0.897 -32.668 1.00 34.97 180 PHE A CA 1
ATOM 1491 C C . PHE A 1 180 ? -14.704 -0.185 -33.333 1.00 34.97 180 PHE A C 1
ATOM 1493 O O . PHE A 1 180 ? -14.347 0.890 -32.867 1.00 34.97 180 PHE A O 1
ATOM 1500 N N . PHE A 1 181 ? -14.087 -0.786 -34.356 1.00 42.59 181 PHE A N 1
ATOM 1501 C CA . PHE A 1 181 ? -13.647 -0.170 -35.625 1.00 42.59 181 PHE A CA 1
ATOM 1502 C C . PHE A 1 181 ? -12.509 -0.954 -36.303 1.00 42.59 181 PHE A C 1
ATOM 1504 O O . PHE A 1 181 ? -11.578 -1.428 -35.666 1.00 42.59 181 PHE A O 1
ATOM 1511 N N . GLN A 1 182 ? -12.629 -1.057 -37.630 1.00 32.94 182 GLN A N 1
ATOM 1512 C CA . GLN A 1 182 ? -11.637 -1.555 -38.583 1.00 32.94 182 GLN A CA 1
ATOM 1513 C C . GLN A 1 182 ? -10.824 -0.359 -39.111 1.00 32.94 182 GLN A C 1
ATOM 1515 O O . GLN A 1 182 ? -11.427 0.642 -39.506 1.00 32.94 182 GLN A O 1
ATOM 1520 N N . ILE A 1 183 ? -9.492 -0.458 -39.155 1.00 39.03 183 ILE A N 1
ATOM 1521 C CA . ILE A 1 183 ? -8.627 0.503 -39.863 1.00 39.03 183 ILE A CA 1
ATOM 1522 C C . ILE A 1 183 ? -8.363 -0.002 -41.286 1.00 39.03 183 ILE A C 1
ATOM 1524 O O . ILE A 1 183 ? -8.158 -1.194 -41.508 1.00 39.03 183 ILE A O 1
ATOM 1528 N N . LYS A 1 184 ? -8.372 0.921 -42.256 1.00 35.38 184 LYS A N 1
ATOM 1529 C CA . LYS A 1 184 ? -7.876 0.701 -43.619 1.00 35.38 184 LYS A CA 1
ATOM 1530 C C . LYS A 1 184 ? -6.400 1.106 -43.679 1.00 35.38 184 LYS A C 1
ATOM 1532 O O . LYS A 1 184 ? -6.100 2.277 -43.500 1.00 35.38 184 LYS A O 1
ATOM 1537 N N . GLU A 1 185 ? -5.543 0.117 -43.934 1.00 34.06 185 GLU A N 1
ATOM 1538 C CA . GLU A 1 185 ? -4.146 0.190 -44.403 1.00 34.06 185 GLU A CA 1
ATOM 1539 C C . GLU A 1 185 ? -3.244 1.293 -43.808 1.00 34.06 185 GLU A C 1
ATOM 1541 O O . GLU A 1 185 ? -3.159 2.398 -44.344 1.00 34.06 185 GLU A O 1
ATOM 1546 N N . ALA A 1 186 ? -2.451 0.933 -42.792 1.00 38.16 186 ALA A N 1
ATOM 1547 C CA . ALA A 1 186 ? -1.194 1.615 -42.491 1.00 38.16 186 ALA A CA 1
ATOM 1548 C C . ALA A 1 186 ? -0.156 1.281 -43.583 1.00 38.16 186 ALA A C 1
ATOM 1550 O O . ALA A 1 186 ? -0.013 0.127 -43.994 1.00 38.16 186 ALA A O 1
ATOM 1551 N N . LYS A 1 187 ? 0.536 2.297 -44.113 1.00 42.12 187 LYS A N 1
ATOM 1552 C CA . LYS A 1 187 ? 1.586 2.132 -45.134 1.00 42.12 187 LYS A CA 1
ATOM 1553 C C . LYS A 1 187 ? 2.880 2.759 -44.639 1.00 42.12 187 LYS A C 1
ATOM 1555 O O . LYS A 1 187 ? 3.068 3.963 -44.776 1.00 42.12 187 LYS A O 1
ATOM 1560 N N . VAL A 1 188 ? 3.793 1.931 -44.138 1.00 43.91 188 VAL A N 1
ATOM 1561 C CA . VAL A 1 188 ? 5.179 2.333 -43.870 1.00 43.91 188 VAL A CA 1
ATOM 1562 C C . VAL A 1 188 ? 5.905 2.460 -45.207 1.00 43.91 188 VAL A C 1
ATOM 1564 O O . VAL A 1 188 ? 6.148 1.463 -45.892 1.00 43.91 188 VAL A O 1
ATOM 1567 N N . LYS A 1 189 ? 6.239 3.688 -45.606 1.00 45.84 189 LYS A N 1
ATOM 1568 C CA . LYS A 1 189 ? 7.072 3.942 -46.786 1.00 45.84 189 LYS A CA 1
ATOM 1569 C C . LYS A 1 189 ? 8.475 4.353 -46.333 1.00 45.84 189 LYS A C 1
ATOM 1571 O O . LYS A 1 189 ? 8.590 5.295 -45.554 1.00 45.84 189 LYS A O 1
ATOM 1576 N N . PRO A 1 190 ? 9.541 3.687 -46.807 1.00 36.28 190 PRO A N 1
ATOM 1577 C CA . PRO A 1 190 ? 10.888 4.207 -46.635 1.00 36.28 190 PRO A CA 1
ATOM 1578 C C . PRO A 1 190 ? 11.034 5.469 -47.493 1.00 36.28 190 PRO A C 1
ATOM 1580 O O . PRO A 1 190 ? 10.845 5.412 -48.710 1.00 36.28 190 PRO A O 1
ATOM 1583 N N . ILE A 1 191 ? 11.353 6.604 -46.871 1.00 43.94 191 ILE A N 1
ATOM 1584 C CA . ILE A 1 191 ? 11.771 7.799 -47.603 1.00 43.94 191 ILE A CA 1
ATOM 1585 C C . ILE A 1 191 ? 13.267 7.627 -47.875 1.00 43.94 191 ILE A C 1
ATOM 1587 O O . ILE A 1 191 ? 14.084 7.657 -46.960 1.00 43.94 191 ILE A O 1
ATOM 1591 N N . GLN A 1 192 ? 13.627 7.376 -49.134 1.00 37.81 192 GLN A N 1
ATOM 1592 C CA . GLN A 1 192 ? 15.004 7.552 -49.587 1.00 37.81 192 GLN A CA 1
ATOM 1593 C C . GLN A 1 192 ? 15.185 9.036 -49.894 1.00 37.81 192 GLN A C 1
ATOM 1595 O O . GLN A 1 192 ? 14.688 9.521 -50.910 1.00 37.81 192 GLN A O 1
ATOM 1600 N N . GLU A 1 193 ? 15.864 9.766 -49.013 1.00 37.22 193 GLU A N 1
ATOM 1601 C CA . GLU A 1 193 ? 16.347 11.102 -49.342 1.00 37.22 193 GLU A CA 1
ATOM 1602 C C . GLU A 1 193 ? 17.391 10.998 -50.458 1.00 37.22 193 GLU A C 1
ATOM 1604 O O . GLU A 1 193 ? 18.506 10.506 -50.274 1.00 37.22 193 GLU A O 1
ATOM 1609 N N . VAL A 1 194 ? 17.010 11.464 -51.646 1.00 32.50 194 VAL A N 1
ATOM 1610 C CA . VAL A 1 194 ? 17.962 11.925 -52.651 1.00 32.50 194 VAL A CA 1
ATOM 1611 C C . VAL A 1 194 ? 18.260 13.373 -52.294 1.00 32.50 194 VAL A C 1
ATOM 1613 O O . VAL A 1 194 ? 17.452 14.266 -52.542 1.00 32.50 194 VAL A O 1
ATOM 1616 N N . VAL A 1 195 ? 19.421 13.605 -51.689 1.00 39.66 195 VAL A N 1
ATOM 1617 C CA . VAL A 1 195 ? 20.007 14.942 -51.655 1.00 39.66 195 VAL A CA 1
ATOM 1618 C C . VAL A 1 195 ? 20.273 15.333 -53.103 1.00 39.66 195 VAL A C 1
ATOM 1620 O O . VAL A 1 195 ? 21.083 14.685 -53.754 1.00 39.66 195 VAL A O 1
ATOM 1623 N N . GLU A 1 196 ? 19.606 16.372 -53.604 1.00 33.88 196 GLU A N 1
ATOM 1624 C CA . GLU A 1 196 ? 20.304 17.493 -54.234 1.00 33.88 196 GLU A CA 1
ATOM 1625 C C . GLU A 1 196 ? 19.368 18.644 -54.638 1.00 33.88 196 GLU A C 1
ATOM 1627 O O . GLU A 1 196 ? 18.407 18.487 -55.381 1.00 33.88 196 GLU A O 1
ATOM 1632 N N . GLN A 1 197 ? 19.793 19.834 -54.207 1.00 30.14 197 GLN A N 1
ATOM 1633 C CA . GLN A 1 197 ? 19.624 21.125 -54.870 1.00 30.14 197 GLN A CA 1
ATOM 1634 C C . GLN A 1 197 ? 18.283 21.863 -54.730 1.00 30.14 197 GLN A C 1
ATOM 1636 O O . GLN A 1 197 ? 17.219 21.464 -55.186 1.00 30.14 197 GLN A O 1
ATOM 1641 N N . ARG A 1 198 ? 18.422 23.070 -54.159 1.00 36.91 198 ARG A N 1
ATOM 1642 C CA . ARG A 1 198 ? 17.566 24.248 -54.339 1.00 36.91 198 ARG A CA 1
ATOM 1643 C C . ARG A 1 198 ? 16.752 24.195 -55.639 1.00 36.91 198 ARG A C 1
ATOM 1645 O O . ARG A 1 198 ? 17.275 24.552 -56.690 1.00 36.91 198 ARG A O 1
ATOM 1652 N N . THR A 1 199 ? 15.451 23.941 -55.563 1.00 25.80 199 THR A N 1
ATOM 1653 C CA . THR A 1 199 ? 14.487 24.670 -56.397 1.00 25.80 199 THR A CA 1
ATOM 1654 C C . THR A 1 199 ? 13.097 24.635 -55.772 1.00 25.80 199 THR A C 1
ATOM 1656 O O . THR A 1 199 ? 12.493 23.584 -55.596 1.00 25.80 199 THR A O 1
ATOM 1659 N N . LEU A 1 200 ? 12.581 25.824 -55.454 1.00 36.03 200 LEU A N 1
ATOM 1660 C CA . LEU A 1 200 ? 11.155 26.073 -55.277 1.00 36.03 200 LEU A CA 1
ATOM 1661 C C . LEU A 1 200 ? 10.407 25.535 -56.502 1.00 36.03 200 LEU A C 1
ATOM 1663 O O . LEU A 1 200 ? 10.564 26.093 -57.587 1.00 36.03 200 LEU A O 1
ATOM 1667 N N . VAL A 1 201 ? 9.538 24.537 -56.334 1.00 24.64 201 VAL A N 1
ATOM 1668 C CA . VAL A 1 201 ? 8.476 24.282 -57.312 1.00 24.64 201 VAL A CA 1
ATOM 1669 C C . VAL A 1 201 ? 7.148 24.110 -56.590 1.00 24.64 201 VAL A C 1
ATOM 1671 O O . VAL A 1 201 ? 6.814 23.083 -56.011 1.00 24.64 201 VAL A O 1
ATOM 1674 N N . ARG A 1 202 ? 6.389 25.200 -56.650 1.00 29.23 202 ARG A N 1
ATOM 1675 C CA . ARG A 1 202 ? 4.959 25.295 -56.376 1.00 29.23 202 ARG A CA 1
ATOM 1676 C C . ARG A 1 202 ? 4.229 24.433 -57.408 1.00 29.23 202 ARG A C 1
ATOM 1678 O O . ARG A 1 202 ? 4.371 24.703 -58.597 1.00 29.23 202 ARG A O 1
ATOM 1685 N N . VAL A 1 203 ? 3.382 23.499 -56.985 1.00 23.86 203 VAL A N 1
ATOM 1686 C CA . VAL A 1 203 ? 2.347 22.952 -57.875 1.00 23.86 203 VAL A CA 1
ATOM 1687 C C . VAL A 1 203 ? 1.007 22.979 -57.152 1.00 23.86 203 VAL A C 1
ATOM 1689 O O . VAL A 1 203 ? 0.789 22.274 -56.173 1.00 23.86 203 VAL A O 1
ATOM 1692 N N . ARG A 1 204 ? 0.134 23.869 -57.639 1.00 25.47 204 ARG A N 1
ATOM 1693 C CA . ARG A 1 204 ? -1.318 23.812 -57.450 1.00 25.47 204 ARG A CA 1
ATOM 1694 C C . ARG A 1 204 ? -1.863 22.726 -58.376 1.00 25.47 204 ARG A C 1
ATOM 1696 O O . ARG A 1 204 ? -1.526 22.758 -59.558 1.00 25.47 204 ARG A O 1
ATOM 1703 N N . LEU A 1 205 ? -2.749 21.881 -57.866 1.00 32.25 205 LEU A N 1
ATOM 1704 C CA . LEU A 1 205 ? -4.184 21.862 -58.183 1.00 32.25 205 LEU A CA 1
ATOM 1705 C C . LEU A 1 205 ? -4.902 21.032 -57.118 1.00 32.25 205 LEU A C 1
ATOM 1707 O O . LEU A 1 205 ? -4.401 19.931 -56.811 1.00 32.25 205 LEU A O 1
#

Radius of gyration: 43.04 Å; Cα contacts (8 Å, |Δi|>4): 127; chains: 1; bounding box: 88×32×133 Å

Sequence (205 aa):
MDPLQGPELVAVSQALLQVQEEIKRCESSIEAALLKVDAALEAREEWLRDFWREQLNHLRKKEEQLRKDKEQLRKEKELLLLERRLLLEREATSSLAPGTAKQEQIFHVIATIPRARRRKGVRGSVYKLAEVLLAMRPEDGSHCIWYDNDDLQIDLYFEFKQKAMEFETELDQWNFNNPFFQIKEAKVKPIQEVVEQRTLVRVRL

Nearest PDB structures (foldseek):
  6fxd-assembly1_A-2  TM=4.138E-01  e=4.588E-02  Pseudomonas fluorescens
  7o9m-assembly1_f  TM=3.753E-01  e=1.828E-01  Homo sapiens
  1xbw-assembly1_B  TM=4.021E-01  e=2.207E-01  Staphylococcus aureus subsp. aureus MW2
  3hx9-assembly1_B  TM=3.911E-01  e=2.503E-01  Mycobacterium tuberculosis
  8oz0-assembly1_D  TM=3.500E-01  e=4.232E+00  Homo sapiens

pLDDT: mean 76.35, std 21.71, range [23.86, 98.19]

Foldseek 3Di:
DDPPDDDVVVVVVVVVVVVVVVVVVVVVVVVVVVVVVVVVVVVVVVVVVVVVVVVVVVVVVVVVVVVVVVVVVVVVVVVVVVVVVVVVVVVVVVVPPPDDDPQQFKKKWKDKAAQCQVPPCPQVVLVVLCVVLVWDDPPVPDDQWDDDDRMIIGITIHSDPVSSVVSVVVVVVVVVPDPDDDDDDTDTDTDRDDDDDDDDDDDDD